Protein AF-A0AAF0DY91-F1 (afdb_monomer)

Sequence (233 aa):
MADALEAARTPLAPGAAEKIAQGIAHKKRGNDAFVARDYTAALGAYHHAVLYLAGLDRAPAAGLLAGGAAGGGGEGAGHAAHAEAADAAHSGASDGAAAAASDRPVAPASSAARGVREDRRELSQVRANVRLALTQMAACYLHLGRYDRALESCEQAMALDAHNVKAIFRKAQALARRGDTYAARDWLDSASARPYAAEPAFQAERRALAAAIEARERASAASLRGFLGRSRT

Mean predicted aligned error: 13.9 Å

Nearest PDB structures (foldseek):
  1ihg-assembly1_A  TM=8.502E-01  e=1.257E-04  Bos taurus
  6hpg-assembly1_A  TM=9.149E-01  e=4.656E-03  Arabidopsis thaliana
  6q3q-assembly1_B  TM=8.909E-01  e=4.656E-03  Arabidopsis
  6hft-assembly1_A  TM=8.208E-01  e=4.030E-03  Saccharomyces cerevisiae
  1a17-assembly1_A  TM=7.755E-01  e=4.886E-03  Homo sapiens

Solvent-accessible surface area (backbone atoms only — not comparable to full-atom values): 13848 Å² total; per-residue (Å²): 135,72,75,77,74,69,75,77,66,82,71,79,55,96,64,44,70,58,35,47,50,50,15,51,51,26,39,49,54,12,51,56,27,44,75,70,66,37,40,67,63,12,41,55,25,24,51,51,14,37,56,42,32,54,67,70,76,47,73,94,70,100,67,88,81,83,83,83,92,87,83,87,88,86,87,82,88,80,90,79,86,86,81,93,76,86,93,79,85,85,87,76,83,83,82,86,83,88,78,93,76,80,96,67,92,73,75,84,71,51,72,67,65,52,49,58,53,48,53,54,51,50,53,52,52,40,53,52,50,39,31,50,35,29,37,50,40,18,52,34,23,53,76,69,70,39,28,70,64,13,38,54,25,16,51,57,19,34,74,74,34,72,80,43,62,68,27,54,51,51,34,32,53,24,31,41,75,69,66,41,50,66,60,18,50,55,46,49,68,28,84,75,33,43,84,50,50,84,39,68,68,48,44,51,50,53,52,54,47,50,55,50,51,54,52,53,49,52,53,51,53,52,52,53,53,58,56,64,64,66,76,78,120

Secondary structure (DSSP, 8-state):
--TTSSTT-PPPPTTHHHHHHHHHHHHHHHHHHHHTT-HHHHHHHHHHHHHHHHTTS-SS-TTSS---------------------------------------------HHHHHHHHHHHHHHHHHHHHHHHHHHHHHHHHHTT-HHHHHHHHHHHHHH-TT-HHHHHHHHHHHHHHT-HHHHHHHHTSTTTGGGTTSHHHHHHHHHHHHHHHHHHHHHHHHHHHHHHHS--

Structure (mmCIF, N/CA/C/O backbone):
data_AF-A0AAF0DY91-F1
#
_entry.id   AF-A0AAF0DY91-F1
#
loop_
_atom_site.group_PDB
_atom_site.id
_atom_site.type_symbol
_atom_site.label_atom_id
_atom_site.label_alt_id
_atom_site.label_comp_id
_atom_site.label_asym_id
_atom_site.label_entity_id
_atom_site.label_seq_id
_atom_site.pdbx_PDB_ins_code
_atom_site.Cartn_x
_atom_site.Cartn_y
_atom_site.Cartn_z
_atom_site.occupancy
_atom_site.B_iso_or_equiv
_atom_site.auth_seq_id
_atom_site.auth_comp_id
_atom_site.auth_asym_id
_atom_site.auth_atom_id
_atom_site.pdbx_PDB_model_num
ATOM 1 N N . MET A 1 1 ? -39.526 20.222 9.144 1.00 37.09 1 MET A N 1
ATOM 2 C CA . MET A 1 1 ? -39.142 19.008 8.381 1.00 37.09 1 MET A CA 1
ATOM 3 C C . MET A 1 1 ? -37.639 18.686 8.452 1.00 37.09 1 MET A C 1
ATOM 5 O O . MET A 1 1 ? -37.200 17.819 7.712 1.00 37.09 1 MET A O 1
ATOM 9 N N . ALA A 1 2 ? -36.855 19.305 9.352 1.00 39.66 2 ALA A N 1
ATOM 10 C CA . ALA A 1 2 ? -35.443 18.950 9.570 1.00 39.66 2 ALA A CA 1
ATOM 11 C C . ALA A 1 2 ? -35.245 17.890 10.680 1.00 39.66 2 ALA A C 1
ATOM 13 O O . ALA A 1 2 ? -34.312 17.103 10.601 1.00 39.66 2 ALA A O 1
ATOM 14 N N . ASP A 1 3 ? -36.170 17.787 11.644 1.00 39.09 3 ASP A N 1
ATOM 15 C CA . ASP A 1 3 ? -36.038 16.894 12.814 1.00 39.09 3 ASP A CA 1
ATOM 16 C C . ASP A 1 3 ? -36.242 15.392 12.541 1.00 39.09 3 ASP A C 1
ATOM 18 O O . ASP A 1 3 ? -35.908 14.557 13.378 1.00 39.09 3 ASP A O 1
ATOM 22 N N . ALA A 1 4 ? -36.775 15.004 11.378 1.00 37.72 4 ALA A N 1
ATOM 23 C CA . ALA A 1 4 ? -37.117 13.601 11.100 1.00 37.72 4 ALA A CA 1
ATOM 24 C C . ALA A 1 4 ? -35.943 12.762 10.552 1.00 37.72 4 ALA A C 1
ATOM 26 O O . ALA A 1 4 ? -36.025 11.536 10.542 1.00 37.72 4 ALA A O 1
ATOM 27 N N . LEU A 1 5 ? -34.846 13.398 10.120 1.00 41.16 5 LEU A N 1
ATOM 28 C CA . LEU A 1 5 ? -33.633 12.708 9.647 1.00 41.16 5 LEU A CA 1
ATOM 29 C C . LEU A 1 5 ? -32.558 12.563 10.737 1.00 41.16 5 LEU A C 1
ATOM 31 O O . LEU A 1 5 ? -31.606 11.805 10.561 1.00 41.16 5 LEU A O 1
ATOM 35 N N . GLU A 1 6 ? -32.712 13.243 11.876 1.00 42.25 6 GLU A N 1
ATOM 36 C CA . GLU A 1 6 ? -31.740 13.214 12.977 1.00 42.25 6 GLU A CA 1
ATOM 37 C C . GLU A 1 6 ? -31.960 12.024 13.936 1.00 42.25 6 GLU A C 1
ATOM 39 O O . GLU A 1 6 ? -31.041 11.609 14.641 1.00 42.25 6 GLU A O 1
ATOM 44 N N . ALA A 1 7 ? -33.142 11.396 13.890 1.00 37.91 7 ALA A N 1
ATOM 45 C CA . ALA A 1 7 ? -33.558 10.308 14.782 1.00 37.91 7 ALA A CA 1
ATOM 46 C C . ALA A 1 7 ? -33.135 8.886 14.341 1.00 37.91 7 ALA A C 1
ATOM 48 O O . ALA A 1 7 ? -33.363 7.927 15.074 1.00 37.91 7 ALA A O 1
ATOM 49 N N . ALA A 1 8 ? -32.505 8.722 13.172 1.00 38.91 8 ALA A N 1
ATOM 50 C CA . ALA A 1 8 ? -32.115 7.412 12.630 1.00 38.91 8 ALA A CA 1
ATOM 51 C C . ALA A 1 8 ? -30.615 7.094 12.791 1.00 38.91 8 ALA A C 1
ATOM 53 O O . ALA A 1 8 ? -30.042 6.354 11.990 1.00 38.91 8 ALA A O 1
ATOM 54 N N . ARG A 1 9 ? -29.941 7.669 13.794 1.00 51.56 9 ARG A N 1
ATOM 55 C CA . ARG A 1 9 ? -28.538 7.343 14.087 1.00 51.56 9 ARG A CA 1
ATOM 56 C C . ARG A 1 9 ? -28.482 6.459 15.315 1.00 51.56 9 ARG A C 1
ATOM 58 O O . ARG A 1 9 ? -28.691 6.916 16.433 1.00 51.56 9 ARG A O 1
ATOM 65 N N . THR A 1 10 ? -28.232 5.180 15.066 1.00 51.53 10 THR A N 1
ATOM 66 C CA . THR A 1 10 ? -28.044 4.174 16.102 1.00 51.53 10 THR A CA 1
ATOM 67 C C . THR A 1 10 ? -26.901 4.630 17.015 1.00 51.53 10 THR A C 1
ATOM 69 O O . THR A 1 10 ? -25.789 4.811 16.509 1.00 51.53 10 THR A O 1
ATOM 72 N 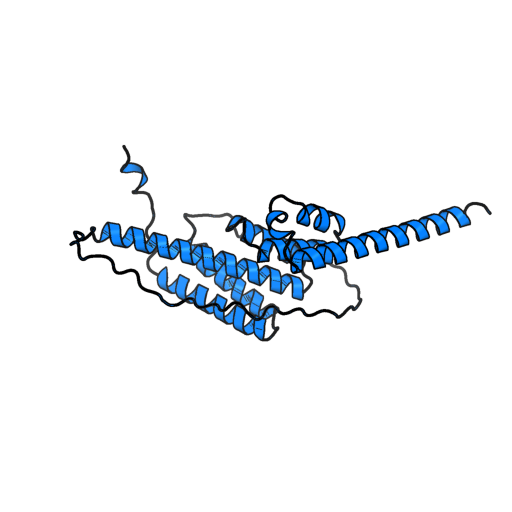N . PRO A 1 11 ? -27.143 4.848 18.318 1.00 55.19 11 PRO A N 1
ATOM 73 C CA . PRO A 1 11 ? -26.062 5.077 19.269 1.00 55.19 11 PRO A CA 1
ATOM 74 C C . PRO A 1 11 ? -25.098 3.889 19.220 1.00 55.19 11 PRO A C 1
ATOM 76 O O . PRO A 1 11 ? -25.513 2.763 18.907 1.00 55.19 11 PRO A O 1
ATOM 79 N N . LEU A 1 12 ? -23.811 4.124 19.492 1.00 59.44 12 LEU A N 1
ATOM 80 C CA . LEU A 1 12 ? -22.845 3.028 19.531 1.00 59.44 12 LEU A CA 1
ATOM 81 C C . LEU A 1 12 ? -23.349 1.950 20.502 1.00 59.44 12 LEU A C 1
ATOM 83 O O . LEU A 1 12 ? -23.744 2.241 21.631 1.00 59.44 12 LEU A O 1
ATOM 87 N N . ALA A 1 13 ? -23.379 0.699 20.036 1.00 59.81 13 ALA A N 1
ATOM 88 C CA . ALA A 1 13 ? -23.916 -0.408 20.816 1.00 59.81 13 ALA A CA 1
ATOM 89 C C . ALA A 1 13 ? -23.225 -0.497 22.194 1.00 59.81 13 ALA A C 1
ATOM 91 O O . ALA A 1 13 ? -22.014 -0.261 22.275 1.00 59.81 13 ALA A O 1
ATOM 92 N N . PRO A 1 14 ? -23.939 -0.881 23.270 1.00 60.25 14 PRO A N 1
ATOM 93 C CA . PRO A 1 14 ? -23.305 -1.135 24.561 1.00 60.25 14 PRO A CA 1
ATOM 94 C C . PRO A 1 14 ? -22.160 -2.149 24.376 1.00 60.25 14 PRO A C 1
ATOM 96 O O . PRO A 1 14 ? -22.347 -3.211 23.782 1.00 60.25 14 PRO A O 1
ATOM 99 N N . GLY A 1 15 ? -20.948 -1.771 24.798 1.00 71.38 15 GLY A N 1
ATOM 100 C CA . GLY A 1 15 ? -19.704 -2.514 24.528 1.00 71.38 15 GLY A CA 1
ATOM 101 C C . GLY A 1 15 ? -18.856 -1.979 23.362 1.00 71.38 15 GLY A C 1
ATOM 102 O O . GLY A 1 15 ? -17.801 -2.536 23.057 1.00 71.38 15 GLY A O 1
ATOM 103 N N . ALA A 1 16 ? -19.263 -0.888 22.710 1.00 74.31 16 ALA A N 1
ATOM 104 C CA . ALA A 1 16 ? -18.464 -0.247 21.670 1.00 74.31 16 ALA A CA 1
ATOM 105 C C . ALA A 1 16 ? -17.112 0.261 22.179 1.00 74.31 16 ALA A C 1
ATOM 107 O O . ALA A 1 16 ? -16.096 -0.037 21.562 1.00 74.31 16 ALA A O 1
ATOM 108 N N . ALA A 1 17 ? -17.076 0.944 23.326 1.00 78.75 17 ALA A N 1
ATOM 109 C CA . ALA A 1 17 ? -15.831 1.431 23.921 1.00 78.75 17 ALA A CA 1
ATOM 110 C C . ALA A 1 17 ? -14.816 0.296 24.166 1.00 78.75 17 ALA A C 1
ATOM 112 O O . ALA A 1 17 ? -13.626 0.452 23.893 1.00 78.75 17 ALA A O 1
ATOM 113 N N . GLU A 1 18 ? -15.288 -0.877 24.601 1.00 85.31 18 GLU A N 1
ATOM 114 C CA . GLU A 1 18 ? -14.444 -2.058 24.798 1.00 85.31 18 GLU A CA 1
ATOM 115 C C . GLU A 1 18 ? -13.899 -2.592 23.467 1.00 85.31 18 GLU A C 1
ATOM 117 O O . GLU A 1 18 ? -12.699 -2.831 23.339 1.00 85.31 18 GLU A O 1
ATOM 122 N N . LYS A 1 19 ? -14.746 -2.700 22.437 1.00 84.88 19 LYS A N 1
ATOM 123 C CA . LYS A 1 19 ? -14.324 -3.106 21.086 1.00 84.88 19 LYS A CA 1
ATOM 124 C C . LYS A 1 19 ? -13.336 -2.111 20.466 1.00 84.88 19 LYS A C 1
ATOM 126 O O . LYS A 1 19 ? -12.380 -2.526 19.813 1.00 84.88 19 LYS A O 1
ATOM 131 N N . ILE A 1 20 ? -13.518 -0.810 20.701 1.00 86.75 20 ILE A N 1
ATOM 132 C CA . ILE A 1 20 ? -12.571 0.235 20.286 1.00 86.75 20 ILE A CA 1
ATOM 133 C C . ILE A 1 20 ? -11.232 0.028 20.995 1.00 86.75 20 ILE A C 1
ATOM 135 O O . ILE A 1 20 ? -10.190 0.002 20.336 1.00 86.75 20 ILE A O 1
ATOM 139 N N . ALA A 1 21 ? -11.245 -0.174 22.314 1.00 88.69 21 ALA A N 1
ATOM 140 C CA . ALA A 1 21 ? -10.039 -0.424 23.096 1.00 88.69 21 ALA A CA 1
ATOM 141 C C . ALA A 1 21 ? -9.305 -1.692 22.625 1.00 88.69 21 ALA A C 1
ATOM 143 O O . ALA A 1 21 ? -8.092 -1.655 22.409 1.00 88.69 21 ALA A O 1
ATOM 144 N N . GLN A 1 22 ? -10.035 -2.784 22.374 1.00 90.00 22 GLN A N 1
ATOM 145 C CA . GLN A 1 22 ? -9.489 -4.021 21.811 1.00 90.00 22 GLN A CA 1
ATOM 146 C C . GLN A 1 22 ? -8.871 -3.777 20.430 1.00 90.00 22 GLN A C 1
ATOM 148 O O . GLN A 1 22 ? -7.721 -4.152 20.194 1.00 90.00 22 GLN A O 1
ATOM 153 N N . GLY A 1 23 ? -9.578 -3.086 19.533 1.00 90.94 23 GLY A N 1
ATOM 154 C CA . GLY A 1 23 ? -9.068 -2.731 18.209 1.00 90.94 23 GLY A CA 1
ATOM 155 C C . GLY A 1 23 ? -7.777 -1.908 18.268 1.00 90.94 23 GLY A C 1
ATOM 156 O O . GLY A 1 23 ? -6.815 -2.193 17.550 1.00 90.94 23 GLY A O 1
ATOM 157 N N . ILE A 1 24 ? -7.701 -0.934 19.178 1.00 91.12 24 ILE A N 1
ATOM 158 C CA . ILE A 1 24 ? -6.497 -0.120 19.401 1.00 91.12 24 ILE A CA 1
ATOM 159 C C . ILE A 1 24 ? -5.353 -0.967 19.975 1.00 91.12 24 ILE A C 1
ATOM 161 O O . ILE A 1 24 ? -4.214 -0.829 19.522 1.00 91.12 24 ILE A O 1
ATOM 165 N N . ALA A 1 25 ? -5.632 -1.868 20.918 1.00 94.00 25 ALA A N 1
ATOM 166 C CA . ALA A 1 25 ? -4.634 -2.772 21.485 1.00 94.00 25 ALA A CA 1
ATOM 167 C C . ALA A 1 25 ? -4.067 -3.735 20.428 1.00 94.00 25 ALA A C 1
ATOM 169 O O . ALA A 1 25 ? -2.857 -3.949 20.359 1.00 94.00 25 ALA A O 1
ATOM 170 N N . HIS A 1 26 ? -4.922 -4.274 19.556 1.00 94.19 26 HIS A N 1
ATOM 171 C CA . HIS A 1 26 ? -4.508 -5.079 18.408 1.00 94.19 26 HIS A CA 1
ATOM 172 C C . HIS A 1 26 ? -3.646 -4.278 17.424 1.00 94.19 26 HIS A C 1
ATOM 174 O O . HIS A 1 26 ? -2.591 -4.758 17.014 1.00 94.19 26 HIS A O 1
ATOM 180 N N . LYS A 1 27 ? -4.023 -3.030 17.111 1.00 94.25 27 LYS A N 1
ATOM 181 C CA . LYS A 1 27 ? -3.206 -2.135 16.275 1.00 94.25 27 LYS A CA 1
ATOM 182 C C . LYS A 1 27 ? -1.824 -1.896 16.889 1.00 94.25 27 LYS A C 1
ATOM 184 O O . LYS A 1 27 ? -0.829 -1.943 16.172 1.00 94.25 27 LYS A O 1
ATOM 189 N N . LYS A 1 28 ? -1.754 -1.651 18.203 1.00 95.06 28 LYS A N 1
ATOM 190 C CA . LYS A 1 28 ? -0.485 -1.449 18.918 1.00 95.06 28 LYS A CA 1
ATOM 191 C C . LYS A 1 28 ? 0.404 -2.689 18.819 1.00 95.06 28 LYS A C 1
ATOM 193 O O . LYS A 1 28 ? 1.534 -2.567 18.372 1.00 95.06 28 LYS A O 1
ATOM 198 N N . ARG A 1 29 ? -0.138 -3.878 19.107 1.00 94.38 29 ARG A N 1
ATOM 199 C CA . ARG A 1 29 ? 0.590 -5.147 18.932 1.00 94.38 29 ARG A CA 1
ATOM 200 C C . ARG A 1 29 ? 1.088 -5.348 17.502 1.00 94.38 29 ARG A C 1
ATOM 202 O O . ARG A 1 29 ? 2.200 -5.823 17.311 1.00 94.38 29 ARG A O 1
ATOM 209 N N . GLY A 1 30 ? 0.285 -4.964 16.510 1.00 95.12 30 GLY A N 1
ATOM 210 C CA . GLY A 1 30 ? 0.695 -4.988 15.107 1.00 95.12 30 GLY A CA 1
ATOM 211 C C . GLY A 1 30 ? 1.886 -4.073 14.829 1.00 95.12 30 GLY A C 1
ATOM 212 O O . GLY A 1 30 ? 2.820 -4.493 14.158 1.00 95.12 30 GLY A O 1
ATOM 213 N N . ASN A 1 31 ? 1.895 -2.862 15.395 1.00 94.38 31 ASN A N 1
ATOM 214 C CA . ASN A 1 31 ? 3.031 -1.944 15.283 1.00 94.38 31 ASN A CA 1
ATOM 215 C C . ASN A 1 31 ? 4.288 -2.501 15.962 1.00 94.38 31 ASN A C 1
ATOM 217 O O . ASN A 1 31 ? 5.364 -2.424 15.380 1.00 94.38 31 ASN A O 1
ATOM 221 N N . ASP A 1 32 ? 4.151 -3.084 17.153 1.00 95.69 32 ASP A N 1
ATOM 222 C CA . ASP A 1 32 ? 5.279 -3.667 17.887 1.00 95.69 32 ASP A CA 1
ATOM 223 C C . ASP A 1 32 ? 5.891 -4.844 17.099 1.00 95.69 32 ASP A C 1
ATOM 225 O O . ASP A 1 32 ? 7.106 -4.912 16.914 1.00 95.69 32 ASP A O 1
ATOM 229 N N . ALA A 1 33 ? 5.049 -5.718 16.533 1.00 95.25 33 ALA A N 1
ATOM 230 C CA . ALA A 1 33 ? 5.481 -6.806 15.652 1.00 95.25 33 ALA A CA 1
ATOM 231 C C . ALA A 1 33 ? 6.097 -6.297 14.335 1.00 95.25 33 ALA A C 1
ATOM 233 O O . ALA A 1 33 ? 7.076 -6.860 13.848 1.00 95.25 33 ALA A O 1
ATOM 234 N N . PHE A 1 34 ? 5.569 -5.201 13.778 1.00 94.25 34 PHE A N 1
ATOM 235 C CA . PHE A 1 34 ? 6.120 -4.567 12.580 1.00 94.25 34 PHE A CA 1
ATOM 236 C C . PHE A 1 34 ? 7.537 -4.037 12.822 1.00 94.25 34 PHE A C 1
ATOM 238 O O . PHE A 1 34 ? 8.422 -4.253 11.995 1.00 94.25 34 PHE A O 1
ATOM 245 N N . VAL A 1 35 ? 7.775 -3.397 13.973 1.00 95.38 35 VAL A N 1
ATOM 246 C CA . VAL A 1 35 ? 9.116 -2.951 14.388 1.00 95.38 35 VAL A CA 1
ATOM 247 C C . VAL A 1 35 ? 10.051 -4.147 14.589 1.00 95.38 35 VAL A C 1
ATOM 249 O O . VAL A 1 35 ? 11.209 -4.092 14.181 1.00 95.38 35 VAL A O 1
ATOM 252 N N . ALA A 1 36 ? 9.537 -5.255 15.127 1.00 94.88 36 ALA A N 1
ATOM 253 C CA . ALA A 1 36 ? 10.269 -6.516 15.251 1.00 94.88 36 ALA A CA 1
ATOM 254 C C . ALA A 1 36 ? 10.498 -7.252 13.911 1.00 94.88 36 ALA A C 1
ATOM 256 O O . ALA A 1 36 ? 11.117 -8.313 13.904 1.00 94.88 36 ALA A O 1
ATOM 257 N N . ARG A 1 37 ? 10.024 -6.703 12.779 1.00 93.81 37 ARG A N 1
ATOM 258 C CA . ARG A 1 37 ? 10.067 -7.302 11.429 1.00 93.81 37 ARG A CA 1
ATOM 259 C C . ARG A 1 37 ? 9.304 -8.620 11.285 1.00 93.81 37 ARG A C 1
ATOM 261 O O . ARG A 1 37 ? 9.434 -9.298 10.267 1.00 93.81 37 ARG A O 1
ATOM 268 N N . ASP A 1 38 ? 8.454 -8.959 12.249 1.00 95.88 38 ASP A N 1
ATOM 269 C CA . ASP A 1 38 ? 7.507 -10.058 12.101 1.00 95.88 38 ASP A CA 1
ATOM 270 C C . ASP A 1 38 ? 6.248 -9.554 11.392 1.00 95.88 38 ASP A C 1
ATOM 272 O O . ASP A 1 38 ? 5.221 -9.222 11.993 1.00 95.88 38 ASP A O 1
ATOM 276 N N . TYR A 1 39 ? 6.334 -9.492 10.065 1.00 94.75 39 TYR A N 1
ATOM 277 C CA . TYR A 1 39 ? 5.237 -9.022 9.223 1.00 94.75 39 TYR A CA 1
ATOM 278 C C . TYR A 1 39 ? 4.029 -9.965 9.240 1.00 94.75 39 TYR A C 1
ATOM 280 O O . TYR A 1 39 ? 2.911 -9.532 8.965 1.00 94.75 39 TYR A O 1
ATOM 288 N N . THR A 1 40 ? 4.223 -11.244 9.570 1.00 94.50 40 THR A N 1
ATOM 289 C CA . THR A 1 40 ? 3.132 -12.225 9.613 1.00 94.50 40 THR A CA 1
ATOM 290 C C . THR A 1 40 ? 2.276 -12.056 10.862 1.00 94.50 40 THR A C 1
ATOM 292 O O . THR A 1 40 ? 1.051 -11.946 10.751 1.00 94.50 40 THR A O 1
ATOM 295 N N . ALA A 1 41 ? 2.906 -11.925 12.032 1.00 94.56 41 ALA A N 1
ATOM 296 C CA . ALA A 1 41 ? 2.208 -11.605 13.269 1.00 94.56 41 ALA A CA 1
ATOM 297 C C . ALA A 1 41 ? 1.601 -10.197 13.213 1.00 94.56 41 ALA A C 1
ATOM 299 O O . ALA A 1 41 ? 0.454 -10.006 13.631 1.00 94.56 41 ALA A O 1
ATOM 300 N N . ALA A 1 42 ? 2.319 -9.228 12.630 1.00 96.12 42 ALA A N 1
ATOM 301 C CA . ALA A 1 42 ? 1.807 -7.876 12.430 1.00 96.12 42 ALA A CA 1
ATOM 302 C C . ALA A 1 42 ? 0.522 -7.873 11.591 1.00 96.12 42 ALA A C 1
ATOM 304 O O . ALA A 1 42 ? -0.472 -7.268 11.994 1.00 96.12 42 ALA A O 1
ATOM 305 N N . LEU A 1 43 ? 0.494 -8.604 10.468 1.00 94.75 43 LEU A N 1
ATOM 306 C CA . LEU A 1 43 ? -0.707 -8.751 9.640 1.00 94.75 43 LEU A CA 1
ATOM 307 C C . LEU A 1 43 ? -1.885 -9.335 10.415 1.00 94.75 43 LEU A C 1
ATOM 309 O O . LEU A 1 43 ? -2.987 -8.796 10.322 1.00 94.75 43 LEU A O 1
ATOM 313 N N . GLY A 1 44 ? -1.662 -10.404 11.184 1.00 94.19 44 GLY A N 1
ATOM 314 C CA . GLY A 1 44 ? -2.709 -10.996 12.016 1.00 94.19 44 GLY A CA 1
ATOM 315 C C . GLY A 1 44 ? -3.276 -9.983 13.011 1.00 94.19 44 GLY A C 1
ATOM 316 O O . GLY A 1 44 ? -4.491 -9.802 13.110 1.00 94.19 44 GLY A O 1
ATOM 317 N N . ALA A 1 45 ? -2.399 -9.245 13.694 1.00 95.44 45 ALA A N 1
ATOM 318 C CA . ALA A 1 45 ? -2.795 -8.224 14.654 1.00 95.44 45 ALA A CA 1
ATOM 319 C C . ALA A 1 45 ? -3.559 -7.057 14.001 1.00 95.44 45 ALA A C 1
ATOM 321 O O . ALA A 1 45 ? -4.596 -6.645 14.525 1.00 95.44 45 ALA A O 1
ATOM 322 N N . TYR A 1 46 ? -3.117 -6.560 12.842 1.00 94.88 46 TYR A N 1
ATOM 323 C CA . TYR A 1 46 ? -3.838 -5.517 12.108 1.00 94.88 46 TYR A CA 1
ATOM 324 C C . TYR A 1 46 ? -5.182 -6.000 11.565 1.00 94.88 46 TYR A C 1
ATOM 326 O O . TYR A 1 46 ? -6.154 -5.250 11.613 1.00 94.88 46 TYR A O 1
ATOM 334 N N . HIS A 1 47 ? -5.276 -7.249 11.107 1.00 94.00 47 HIS A N 1
ATOM 335 C CA . HIS A 1 47 ? -6.541 -7.815 10.651 1.00 94.00 47 HIS A CA 1
ATOM 336 C C . HIS A 1 47 ? -7.562 -7.874 11.792 1.00 94.00 47 HIS A C 1
ATOM 338 O O . HIS A 1 47 ? -8.689 -7.410 11.634 1.00 94.00 47 HIS A O 1
ATOM 344 N N . HIS A 1 48 ? -7.147 -8.333 12.977 1.00 92.69 48 HIS A N 1
ATOM 345 C CA . HIS A 1 48 ? -7.988 -8.260 14.170 1.00 92.69 48 HIS A CA 1
ATOM 346 C C . HIS A 1 48 ? -8.387 -6.820 14.509 1.00 92.69 48 HIS A C 1
ATOM 348 O O . HIS A 1 48 ? -9.555 -6.572 14.797 1.00 92.69 48 HIS A O 1
ATOM 354 N N . ALA A 1 49 ? -7.461 -5.859 14.424 1.00 92.75 49 ALA A N 1
ATOM 355 C CA . ALA A 1 49 ? -7.781 -4.452 14.655 1.00 92.75 49 ALA A CA 1
ATOM 356 C C . ALA A 1 49 ? -8.883 -3.956 13.705 1.00 92.75 49 ALA A C 1
ATOM 358 O O . ALA A 1 49 ? -9.847 -3.341 14.156 1.00 92.75 49 ALA A O 1
ATOM 359 N N . VAL A 1 50 ? -8.780 -4.267 12.409 1.00 91.31 50 VAL A N 1
ATOM 360 C CA . VAL A 1 50 ? -9.803 -3.912 11.417 1.00 91.31 50 VAL A CA 1
ATOM 361 C C . VAL A 1 50 ? -11.128 -4.608 11.723 1.00 91.31 50 VAL A C 1
ATOM 363 O O . VAL A 1 50 ? -12.156 -3.948 11.668 1.00 91.31 50 VAL A O 1
ATOM 366 N N . LEU A 1 51 ? -11.137 -5.888 12.103 1.00 89.25 51 LEU A N 1
ATOM 367 C CA . LEU A 1 51 ? -12.371 -6.616 12.428 1.00 89.25 51 LEU A CA 1
ATOM 368 C C . LEU A 1 51 ? -13.128 -5.997 13.614 1.00 89.25 51 LEU A C 1
ATOM 370 O O . LEU A 1 51 ? -14.335 -5.767 13.514 1.00 89.25 51 LEU A O 1
ATOM 374 N N . TYR A 1 52 ? -12.430 -5.676 14.708 1.00 87.88 52 TYR A N 1
ATOM 375 C CA . TYR A 1 52 ? -13.049 -5.055 15.886 1.00 87.88 52 TYR A CA 1
ATOM 376 C C . TYR A 1 52 ? -13.581 -3.647 15.600 1.00 87.88 52 TYR A C 1
ATOM 378 O O . TYR A 1 52 ? -14.622 -3.263 16.129 1.00 87.88 52 TYR A O 1
ATOM 386 N N . LEU A 1 53 ? -12.888 -2.887 14.749 1.00 84.75 53 LEU A N 1
ATOM 387 C CA . LEU A 1 53 ? -13.217 -1.493 14.455 1.00 84.75 53 LEU A CA 1
ATOM 388 C C . LEU A 1 53 ? -14.243 -1.342 13.316 1.00 84.75 53 LEU A C 1
ATOM 390 O O . LEU A 1 53 ? -15.153 -0.525 13.415 1.00 84.75 53 LEU A O 1
ATOM 394 N N . ALA A 1 54 ? -14.164 -2.153 12.260 1.00 77.06 54 ALA A N 1
ATOM 395 C CA . ALA A 1 54 ? -15.101 -2.118 11.132 1.00 77.06 54 ALA A CA 1
ATOM 396 C C . ALA A 1 54 ? -16.497 -2.638 11.510 1.00 77.06 54 ALA A C 1
ATOM 398 O O . ALA A 1 54 ? -17.493 -2.226 10.917 1.00 77.06 54 ALA A O 1
ATOM 399 N N . GLY A 1 55 ? -16.587 -3.509 12.522 1.00 72.50 55 GLY A N 1
ATOM 400 C CA . GLY A 1 55 ? -17.863 -3.933 13.101 1.00 72.50 55 GLY A CA 1
ATOM 401 C C . GLY A 1 55 ? -18.626 -2.811 13.818 1.00 72.50 55 GLY A C 1
ATOM 402 O O . GLY A 1 55 ? -19.821 -2.956 14.046 1.00 72.50 55 GLY A O 1
ATOM 403 N N . LEU A 1 56 ? -17.958 -1.700 14.151 1.00 70.69 56 LEU A N 1
ATOM 404 C CA . LEU A 1 56 ? -18.547 -0.531 14.816 1.00 70.69 56 LEU A CA 1
ATOM 405 C C . LEU A 1 56 ? -18.934 0.587 13.840 1.00 70.69 56 LEU A C 1
ATOM 407 O O . LEU A 1 56 ? -19.793 1.401 14.153 1.00 70.69 56 LEU A O 1
ATOM 411 N N . ASP A 1 57 ? -18.321 0.614 12.654 1.00 61.09 57 ASP A N 1
ATOM 412 C CA . ASP A 1 57 ? -18.609 1.591 11.591 1.00 61.09 57 ASP A CA 1
ATOM 413 C C . ASP A 1 57 ? -19.842 1.198 10.744 1.00 61.09 57 ASP A C 1
ATOM 415 O O . ASP A 1 57 ? -20.259 1.915 9.834 1.00 61.09 57 ASP A O 1
ATOM 419 N N . ARG A 1 58 ? -20.446 0.037 11.032 1.00 52.34 58 ARG A N 1
ATOM 420 C CA . ARG A 1 58 ? -21.556 -0.537 10.268 1.00 52.34 58 ARG A CA 1
ATOM 421 C C . ARG A 1 58 ? -22.909 -0.346 10.955 1.00 52.34 58 ARG A C 1
ATOM 423 O O . ARG A 1 58 ? -23.250 -1.066 11.887 1.00 52.34 58 ARG A O 1
ATOM 430 N N . ALA A 1 59 ? -23.748 0.500 10.353 1.00 39.81 59 ALA A N 1
ATOM 431 C CA . ALA A 1 59 ? -25.135 0.097 10.086 1.00 39.81 59 ALA A CA 1
ATOM 432 C C . ALA A 1 59 ? -25.110 -1.234 9.284 1.00 39.81 59 ALA A C 1
ATOM 434 O O . ALA A 1 59 ? -24.131 -1.477 8.572 1.00 39.81 59 ALA A O 1
ATOM 435 N N . PRO A 1 60 ? -26.096 -2.140 9.426 1.00 37.41 60 PRO A N 1
ATOM 436 C CA . PRO A 1 60 ? -25.910 -3.569 9.169 1.00 37.41 60 PRO A CA 1
ATOM 437 C C . PRO A 1 60 ? -25.454 -3.818 7.727 1.00 37.41 60 PRO A C 1
ATOM 439 O O . PRO A 1 60 ? -26.156 -3.488 6.778 1.00 37.41 60 PRO A O 1
ATOM 442 N N . ALA A 1 61 ? -24.265 -4.400 7.556 1.00 34.41 61 ALA A N 1
ATOM 443 C CA . ALA A 1 61 ? -23.684 -4.654 6.242 1.00 34.41 61 ALA A CA 1
ATOM 444 C C . ALA A 1 61 ? -23.236 -6.115 6.113 1.00 34.41 61 ALA A C 1
ATOM 446 O O . ALA A 1 61 ? -22.189 -6.529 6.614 1.00 34.41 61 ALA A O 1
ATOM 447 N N . ALA A 1 62 ? -24.025 -6.883 5.368 1.00 32.97 62 ALA A N 1
ATOM 448 C CA . ALA A 1 62 ? -23.833 -8.298 5.065 1.00 32.97 62 ALA A CA 1
ATOM 449 C C . ALA A 1 62 ? -22.839 -8.575 3.908 1.00 32.97 62 ALA A C 1
ATOM 451 O O . ALA A 1 62 ? -22.964 -9.585 3.231 1.00 32.97 62 ALA A O 1
ATOM 452 N N . GLY A 1 63 ? -21.857 -7.699 3.646 1.00 38.59 63 GLY A N 1
ATOM 453 C CA . GLY A 1 63 ? -21.081 -7.765 2.390 1.00 38.59 63 GLY A CA 1
ATOM 454 C C . GLY A 1 63 ? -19.552 -7.862 2.460 1.00 38.59 63 GLY A C 1
ATOM 455 O O . GLY A 1 63 ? -18.944 -7.971 1.406 1.00 38.59 63 GLY A O 1
ATOM 456 N N . LEU A 1 64 ? -18.885 -7.799 3.627 1.00 46.75 64 LEU A N 1
ATOM 457 C CA . LEU A 1 64 ? -17.397 -7.722 3.645 1.00 46.75 64 LEU A CA 1
ATOM 458 C C . LEU A 1 64 ? -16.661 -9.062 3.669 1.00 46.75 64 LEU A C 1
ATOM 460 O O . LEU A 1 64 ? -15.441 -9.063 3.571 1.00 46.75 64 LEU A O 1
ATOM 464 N N . LEU A 1 65 ? -17.360 -10.176 3.880 1.00 44.41 65 LEU A N 1
ATOM 465 C CA . LEU A 1 65 ? -16.718 -11.467 4.162 1.00 44.41 65 LEU A CA 1
ATOM 466 C C . LEU A 1 65 ? -16.995 -12.544 3.104 1.00 44.41 65 LEU A C 1
ATOM 468 O O . LEU A 1 65 ? -16.576 -13.683 3.278 1.00 44.41 65 LEU A O 1
ATOM 472 N N . ALA A 1 66 ? -17.649 -12.204 1.993 1.00 35.69 66 ALA A N 1
ATOM 473 C CA . ALA A 1 66 ? -17.880 -13.142 0.897 1.00 35.69 66 ALA A CA 1
ATOM 474 C C . ALA A 1 66 ? -16.834 -12.930 -0.207 1.00 35.69 66 ALA A C 1
ATOM 476 O O . ALA A 1 66 ? -17.035 -12.153 -1.133 1.00 35.69 66 ALA A O 1
ATOM 477 N N . GLY A 1 67 ? -15.694 -13.604 -0.076 1.00 32.78 67 GLY A N 1
ATOM 478 C CA . GLY A 1 67 ? -14.620 -13.567 -1.068 1.00 32.78 67 GLY A CA 1
ATOM 479 C C . GLY A 1 67 ? -13.517 -14.565 -0.743 1.00 32.78 67 GLY A C 1
ATOM 480 O O . GLY A 1 67 ? -12.371 -14.177 -0.541 1.00 32.78 67 GLY A O 1
ATOM 481 N N . GLY A 1 68 ? -13.883 -15.840 -0.608 1.00 29.78 68 GLY A N 1
ATOM 482 C CA . GLY A 1 68 ? -12.951 -16.941 -0.390 1.00 29.78 68 GLY A CA 1
ATOM 483 C C . GLY A 1 68 ? -13.085 -18.021 -1.463 1.00 29.78 68 GLY A C 1
ATOM 484 O O . GLY A 1 68 ? -14.199 -18.420 -1.786 1.00 29.78 68 GLY A O 1
ATOM 485 N N . ALA A 1 69 ? -11.916 -18.516 -1.888 1.00 28.67 69 ALA A N 1
ATOM 486 C CA . ALA A 1 69 ? -11.613 -19.808 -2.524 1.00 28.67 69 ALA A CA 1
ATOM 487 C C . ALA A 1 69 ? -11.526 -19.896 -4.065 1.00 28.67 69 ALA A C 1
ATOM 489 O O . ALA A 1 69 ? -12.517 -20.126 -4.747 1.00 28.67 69 ALA A O 1
ATOM 490 N N . ALA A 1 70 ? -10.284 -19.832 -4.569 1.00 27.67 70 ALA A N 1
ATOM 491 C CA . ALA A 1 70 ? -9.621 -20.750 -5.525 1.00 27.67 70 ALA A CA 1
ATOM 492 C C . ALA A 1 70 ? -8.233 -20.137 -5.846 1.00 27.67 70 ALA A C 1
ATOM 494 O O . ALA A 1 70 ? -8.165 -18.939 -6.077 1.00 27.67 70 ALA A O 1
ATOM 495 N N . GLY A 1 71 ? -7.061 -20.779 -5.846 1.00 26.80 71 GLY A N 1
ATOM 496 C CA . GLY A 1 71 ? -6.657 -22.184 -5.829 1.00 26.80 71 GLY A CA 1
ATOM 497 C C . GLY A 1 71 ? -5.538 -22.387 -6.875 1.00 26.80 71 GLY A C 1
ATOM 498 O O . GLY A 1 71 ? -5.823 -22.269 -8.059 1.00 26.80 71 GLY A O 1
ATOM 499 N N . GLY A 1 72 ? -4.307 -22.709 -6.437 1.00 25.11 72 GLY A N 1
ATOM 500 C CA . GLY A 1 72 ? -3.134 -23.109 -7.258 1.00 25.11 72 GLY A CA 1
ATOM 501 C C . GLY A 1 72 ? -2.175 -21.952 -7.594 1.00 25.11 72 GLY A C 1
ATOM 502 O O . GLY A 1 72 ? -2.626 -20.897 -8.005 1.00 25.11 72 GLY A O 1
ATOM 503 N N . GLY A 1 73 ? -0.850 -22.000 -7.425 1.00 25.05 73 GLY A N 1
ATOM 504 C CA . GLY A 1 73 ? 0.113 -23.096 -7.281 1.00 25.05 73 GLY A CA 1
ATOM 505 C C . GLY A 1 73 ? 1.248 -22.848 -8.292 1.00 25.05 73 GLY A C 1
ATOM 506 O O . GLY A 1 73 ? 0.983 -22.871 -9.488 1.00 25.05 73 GLY A O 1
ATOM 507 N N . GLY A 1 74 ? 2.480 -22.574 -7.840 1.00 25.09 74 GLY A N 1
ATOM 508 C CA . GLY A 1 74 ? 3.637 -22.383 -8.729 1.00 25.09 74 GLY A CA 1
ATOM 509 C C . GLY A 1 74 ? 4.856 -21.754 -8.047 1.00 25.09 74 GLY A C 1
ATOM 510 O O . GLY A 1 74 ? 4.874 -20.559 -7.770 1.00 25.09 74 GLY A O 1
ATOM 511 N N . GLU A 1 75 ? 5.854 -22.587 -7.765 1.00 24.59 75 GLU A N 1
ATOM 512 C CA . GLU A 1 75 ? 7.161 -22.278 -7.173 1.00 24.59 75 GLU A CA 1
ATOM 513 C C . GLU A 1 75 ? 8.112 -21.586 -8.172 1.00 24.59 75 GLU A C 1
ATOM 515 O O . GLU A 1 75 ? 7.995 -21.792 -9.378 1.00 24.59 75 GLU A O 1
ATOM 520 N N . GLY A 1 76 ? 9.119 -20.846 -7.679 1.00 25.11 76 GLY A N 1
ATOM 521 C CA . GLY A 1 76 ? 10.301 -20.517 -8.493 1.00 25.11 76 GLY A CA 1
ATOM 522 C C . GLY A 1 76 ? 11.083 -19.250 -8.133 1.00 25.11 76 GLY A C 1
ATOM 523 O O . GLY A 1 76 ? 10.876 -18.215 -8.746 1.00 25.11 76 GLY A O 1
ATOM 524 N N . ALA A 1 77 ? 12.009 -19.390 -7.177 1.00 25.11 77 ALA A N 1
ATOM 525 C CA . ALA A 1 77 ? 13.361 -18.811 -7.083 1.00 25.11 77 ALA A CA 1
ATOM 526 C C . ALA A 1 77 ? 13.683 -17.365 -7.545 1.00 25.11 77 ALA A C 1
ATOM 528 O O . ALA A 1 77 ? 13.500 -16.994 -8.698 1.00 25.11 77 ALA A O 1
ATOM 529 N N . GLY A 1 78 ? 14.444 -16.654 -6.696 1.00 23.38 78 GLY A N 1
ATOM 530 C CA . GLY A 1 78 ? 15.503 -15.753 -7.180 1.00 23.38 78 GLY A CA 1
ATOM 531 C C . GLY A 1 78 ? 15.632 -14.410 -6.466 1.00 23.38 78 GLY A C 1
ATOM 532 O O . GLY A 1 78 ? 15.036 -13.425 -6.873 1.00 23.38 78 GLY A O 1
ATOM 533 N N . HIS A 1 79 ? 16.464 -14.396 -5.425 1.00 26.56 79 HIS A N 1
ATOM 534 C CA . HIS A 1 79 ? 17.134 -13.262 -4.781 1.00 26.56 79 HIS A CA 1
ATOM 535 C C . HIS A 1 79 ? 17.166 -11.909 -5.524 1.00 26.56 79 HIS A C 1
ATOM 537 O O . HIS A 1 79 ? 17.713 -11.811 -6.617 1.00 26.56 79 HIS A O 1
ATOM 543 N N . ALA A 1 80 ? 16.806 -10.844 -4.802 1.00 26.20 80 ALA A N 1
ATOM 544 C CA . ALA A 1 80 ? 17.608 -9.620 -4.736 1.00 26.20 80 ALA A CA 1
ATOM 545 C C . ALA A 1 80 ? 17.263 -8.846 -3.453 1.00 26.20 80 ALA A C 1
ATOM 547 O O . ALA A 1 80 ? 16.160 -8.330 -3.284 1.00 26.20 80 ALA A O 1
ATOM 548 N N . ALA A 1 81 ? 18.227 -8.812 -2.535 1.00 28.14 81 ALA A N 1
ATOM 549 C CA . ALA A 1 81 ? 18.269 -7.871 -1.427 1.00 28.14 81 ALA A CA 1
ATOM 550 C C . ALA A 1 81 ? 18.628 -6.462 -1.942 1.00 28.14 81 ALA A C 1
ATOM 552 O O . ALA A 1 81 ? 19.185 -6.330 -3.030 1.00 28.14 81 ALA A O 1
ATOM 553 N N . HIS A 1 82 ? 18.378 -5.460 -1.091 1.00 23.81 82 HIS A N 1
ATOM 554 C CA . HIS A 1 82 ? 18.561 -4.004 -1.249 1.00 23.81 82 HIS A CA 1
ATOM 555 C C . HIS A 1 82 ? 17.317 -3.263 -1.782 1.00 23.81 82 HIS A C 1
ATOM 557 O O . HIS A 1 82 ? 16.718 -3.662 -2.768 1.00 23.81 82 HIS A O 1
ATOM 563 N N . ALA A 1 83 ? 16.831 -2.175 -1.180 1.00 28.59 83 ALA A N 1
ATOM 564 C CA . ALA A 1 83 ? 17.410 -1.274 -0.190 1.00 28.59 83 ALA A CA 1
ATOM 565 C C . ALA A 1 83 ? 16.363 -0.885 0.872 1.00 28.59 83 ALA A C 1
ATOM 567 O O . ALA A 1 83 ? 15.206 -0.598 0.558 1.00 28.59 83 ALA A O 1
ATOM 568 N N . GLU A 1 84 ? 16.790 -0.879 2.132 1.00 30.22 84 GLU A N 1
ATOM 569 C CA . GLU A 1 84 ? 16.071 -0.269 3.246 1.00 30.22 84 GLU A CA 1
ATOM 570 C C . GLU A 1 84 ? 16.181 1.252 3.161 1.00 30.22 84 GLU A C 1
ATOM 572 O O . GLU A 1 84 ? 17.280 1.804 3.149 1.00 30.22 84 GLU A O 1
ATOM 577 N N . ALA A 1 85 ? 15.037 1.928 3.162 1.00 30.70 85 ALA A N 1
ATOM 578 C CA . ALA A 1 85 ? 14.943 3.338 3.499 1.00 30.70 85 ALA A CA 1
ATOM 579 C C . ALA A 1 85 ? 13.817 3.508 4.529 1.00 30.70 85 ALA A C 1
ATOM 581 O O . ALA A 1 85 ? 12.639 3.351 4.219 1.00 30.70 85 ALA A O 1
ATOM 582 N N . ALA A 1 86 ? 14.252 3.731 5.770 1.00 33.56 86 ALA A N 1
ATOM 583 C CA . ALA A 1 86 ? 13.578 4.337 6.917 1.00 33.56 86 ALA A CA 1
ATOM 584 C C . ALA A 1 86 ? 12.043 4.546 6.847 1.00 33.56 86 ALA A C 1
ATOM 586 O O . ALA A 1 86 ? 11.571 5.553 6.329 1.00 33.56 86 ALA A O 1
ATOM 587 N N . ASP A 1 87 ? 11.273 3.685 7.525 1.00 32.09 87 ASP A N 1
ATOM 588 C CA . ASP A 1 87 ? 9.928 4.019 8.045 1.00 32.09 87 ASP A CA 1
ATOM 589 C C . ASP A 1 87 ? 9.990 3.991 9.583 1.00 32.09 87 ASP A C 1
ATOM 591 O O . ASP A 1 87 ? 9.374 3.174 10.264 1.00 32.09 87 ASP A O 1
ATOM 595 N N . ALA A 1 88 ? 10.841 4.863 10.126 1.00 31.69 88 ALA A N 1
ATOM 596 C CA . ALA A 1 88 ? 10.943 5.159 11.548 1.00 31.69 88 ALA A CA 1
ATOM 597 C C . ALA A 1 88 ? 11.144 6.669 11.714 1.00 31.69 88 ALA A C 1
ATOM 599 O O . ALA A 1 88 ? 12.275 7.126 11.791 1.00 31.69 88 ALA A O 1
ATOM 600 N N . ALA A 1 89 ? 10.046 7.434 11.681 1.00 31.56 89 ALA A N 1
ATOM 601 C CA . ALA A 1 89 ? 9.857 8.704 12.402 1.00 31.56 89 ALA A CA 1
ATOM 602 C C . ALA A 1 89 ? 8.672 9.495 11.821 1.00 31.56 89 ALA A C 1
ATOM 604 O O . ALA A 1 89 ? 8.815 10.248 10.860 1.00 31.56 89 ALA A O 1
ATOM 605 N N . HIS A 1 90 ? 7.505 9.390 12.458 1.00 29.83 90 HIS A N 1
ATOM 606 C CA . HIS A 1 90 ? 6.622 10.552 12.617 1.00 29.83 90 HIS A CA 1
ATOM 607 C C . HIS A 1 90 ? 5.708 10.362 13.833 1.00 29.83 90 HIS A C 1
ATOM 609 O O . HIS A 1 90 ? 4.489 10.255 13.734 1.00 29.83 90 HIS A O 1
ATOM 615 N N . SER A 1 91 ? 6.328 10.287 15.011 1.00 34.84 91 SER A N 1
ATOM 616 C CA . SER A 1 91 ? 5.696 10.694 16.264 1.00 34.84 91 SER A CA 1
ATOM 617 C C . SER A 1 91 ? 6.019 12.173 16.480 1.00 34.84 91 SER A C 1
ATOM 619 O O . SER A 1 91 ? 6.956 12.519 17.194 1.00 34.84 91 SER A O 1
ATOM 621 N N . GLY A 1 92 ? 5.287 13.041 15.787 1.00 25.61 92 GLY A N 1
ATOM 622 C CA . GLY A 1 92 ? 5.282 14.477 16.043 1.00 25.61 92 GLY A CA 1
ATOM 623 C C . GLY A 1 92 ? 4.089 14.807 16.923 1.00 25.61 92 GLY A C 1
ATOM 624 O O . GLY A 1 92 ? 3.001 15.062 16.417 1.00 25.61 92 GLY A O 1
ATOM 625 N N . ALA A 1 93 ? 4.292 14.730 18.236 1.00 30.52 93 ALA A N 1
ATOM 626 C CA . ALA A 1 93 ? 3.434 15.398 19.196 1.00 30.52 93 ALA A CA 1
ATOM 627 C C . ALA A 1 93 ? 3.558 16.910 18.962 1.00 30.52 93 ALA A C 1
ATOM 629 O O . ALA A 1 93 ? 4.668 17.440 18.937 1.00 30.52 93 ALA A O 1
ATOM 630 N N . SER A 1 94 ? 2.435 17.594 18.779 1.00 25.89 94 SER A N 1
ATOM 631 C CA . SER A 1 94 ? 2.367 19.050 18.865 1.00 25.89 94 SER A CA 1
ATOM 632 C C . SER A 1 94 ? 1.454 19.400 20.033 1.00 25.89 94 SER A C 1
ATOM 634 O O . SER A 1 94 ? 0.243 19.553 19.863 1.00 25.89 94 SER A O 1
ATOM 636 N N . ASP A 1 95 ? 2.050 19.480 21.218 1.00 25.44 95 ASP A N 1
ATOM 637 C CA . ASP A 1 95 ? 1.450 20.138 22.369 1.00 25.44 95 ASP A CA 1
ATOM 638 C C . ASP A 1 95 ? 1.786 21.635 22.334 1.00 25.44 95 ASP A C 1
ATOM 640 O O . ASP A 1 95 ? 2.950 22.024 22.309 1.00 25.44 95 ASP A O 1
ATOM 644 N N . GLY A 1 96 ? 0.730 22.451 22.381 1.00 25.47 96 GLY A N 1
ATOM 645 C CA . GLY A 1 96 ? 0.673 23.652 23.216 1.00 25.47 96 GLY A CA 1
ATOM 646 C C . GLY A 1 96 ? 1.168 24.984 22.647 1.00 25.47 96 GLY A C 1
ATOM 647 O O . GLY A 1 96 ? 2.344 25.305 22.749 1.00 25.47 96 GLY A O 1
ATOM 648 N N . ALA A 1 97 ? 0.220 25.850 22.263 1.00 24.59 97 ALA A N 1
ATOM 649 C CA . ALA A 1 97 ? 0.226 27.259 22.680 1.00 24.59 97 ALA A CA 1
ATOM 650 C C . ALA A 1 97 ? -1.179 27.892 22.576 1.00 24.59 97 ALA A C 1
ATOM 652 O O . ALA A 1 97 ? -1.686 28.178 21.496 1.00 24.59 97 ALA A O 1
ATOM 653 N N . ALA A 1 98 ? -1.783 28.048 23.756 1.00 27.69 98 ALA A N 1
ATOM 654 C CA . ALA A 1 98 ? -2.747 29.047 24.216 1.00 27.69 98 ALA A CA 1
ATOM 655 C C . ALA A 1 98 ? -3.449 29.964 23.189 1.00 27.69 98 ALA A C 1
ATOM 657 O O . ALA A 1 98 ? -2.848 30.871 22.619 1.00 27.69 98 ALA A O 1
ATOM 658 N N . ALA A 1 99 ? -4.780 29.857 23.145 1.00 25.70 99 ALA A N 1
ATOM 659 C CA . ALA A 1 99 ? -5.657 30.982 22.840 1.00 25.70 99 ALA A CA 1
ATOM 660 C C . ALA A 1 99 ? -6.637 31.157 24.009 1.00 25.70 99 ALA A C 1
ATOM 662 O O . ALA A 1 99 ? -7.479 30.298 24.269 1.00 25.70 99 ALA A O 1
ATOM 663 N N . ALA A 1 100 ? -6.473 32.259 24.740 1.00 30.17 100 ALA A N 1
ATOM 664 C CA . ALA A 1 100 ? -7.390 32.711 25.772 1.00 30.17 100 ALA A CA 1
ATOM 665 C C . ALA A 1 100 ? -8.760 33.009 25.141 1.00 30.17 100 ALA A C 1
ATOM 667 O O . ALA A 1 100 ? -8.880 33.913 24.315 1.00 30.17 100 ALA A O 1
ATOM 668 N N . ALA A 1 101 ? -9.781 32.240 25.519 1.00 33.47 101 ALA A N 1
ATOM 669 C CA . ALA A 1 101 ? -11.167 32.504 25.161 1.00 33.47 101 ALA A CA 1
ATOM 670 C C . ALA A 1 101 ? -11.903 33.003 26.405 1.00 33.47 101 ALA A C 1
ATOM 672 O O . ALA A 1 101 ? -11.894 32.367 27.457 1.00 33.47 101 ALA A O 1
ATOM 673 N N . SER A 1 102 ? -12.478 34.188 26.255 1.00 32.16 102 SER A N 1
ATOM 674 C CA . SER A 1 102 ? -13.236 34.932 27.243 1.00 32.16 102 SER A CA 1
ATOM 675 C C . SER A 1 102 ? -14.435 34.151 27.777 1.00 32.16 102 SER A C 1
ATOM 677 O O . SER A 1 102 ? -15.156 33.468 27.050 1.00 32.16 102 SER A O 1
ATOM 679 N N . ASP A 1 103 ? -14.630 34.311 29.079 1.00 35.81 103 ASP A N 1
ATOM 680 C CA . ASP A 1 103 ? -15.681 33.718 29.887 1.00 35.81 103 ASP A CA 1
ATOM 681 C C . ASP A 1 103 ? -17.057 34.237 29.430 1.00 35.81 103 ASP A C 1
ATOM 683 O O . ASP A 1 103 ? -17.456 35.373 29.701 1.00 35.81 103 ASP A O 1
ATOM 687 N N . ARG A 1 104 ? -17.773 33.419 28.654 1.00 35.44 104 ARG A N 1
ATOM 688 C CA . ARG A 1 104 ? -19.194 33.603 28.348 1.00 35.44 104 ARG A CA 1
ATOM 689 C C . ARG A 1 104 ? -19.924 32.335 28.788 1.00 35.44 104 ARG A C 1
ATOM 691 O O . ARG A 1 104 ? -19.549 31.254 28.331 1.00 35.44 104 ARG A O 1
ATOM 698 N N . PRO A 1 105 ? -20.970 32.431 29.627 1.00 37.53 105 PRO A N 1
ATOM 699 C CA . PRO A 1 105 ? -21.664 31.256 30.131 1.00 37.53 105 PRO A CA 1
ATOM 700 C C . PRO A 1 105 ? -22.431 30.585 28.985 1.00 37.53 105 PRO A C 1
ATOM 702 O O . PRO A 1 105 ? -23.493 31.043 28.562 1.00 37.53 105 PRO A O 1
ATOM 705 N N . VAL A 1 106 ? -21.870 29.500 28.450 1.00 44.78 106 VAL A N 1
ATOM 706 C CA . VAL A 1 106 ? -22.554 28.614 27.504 1.00 44.78 106 VAL A CA 1
ATOM 707 C C . VAL A 1 106 ? -23.550 27.778 28.304 1.00 44.78 106 VAL A C 1
ATOM 709 O O . VAL A 1 106 ? -23.160 26.954 29.130 1.00 44.78 106 VAL A O 1
ATOM 712 N N . ALA A 1 107 ? -24.843 28.007 28.068 1.00 44.44 107 ALA A N 1
ATOM 713 C CA . ALA A 1 107 ? -25.926 27.198 28.622 1.00 44.44 107 ALA A CA 1
ATOM 714 C C . ALA A 1 107 ? -25.656 25.691 28.404 1.00 44.44 107 ALA A C 1
ATOM 716 O O . ALA A 1 107 ? -25.126 25.311 27.353 1.00 44.44 107 ALA A O 1
ATOM 717 N N . PRO A 1 108 ? -26.007 24.808 29.358 1.00 45.00 108 PRO A N 1
ATOM 718 C CA . PRO A 1 108 ? -25.686 23.394 29.247 1.00 45.00 108 PRO A CA 1
ATOM 719 C C . PRO A 1 108 ? -26.473 22.781 28.086 1.00 45.00 108 PRO A C 1
ATOM 721 O O . PRO A 1 108 ? -27.675 22.546 28.180 1.00 45.00 108 PRO A O 1
ATOM 724 N N . ALA A 1 109 ? -25.784 22.507 26.977 1.00 46.75 109 ALA A N 1
ATOM 725 C CA . ALA A 1 109 ? -26.312 21.659 25.917 1.00 46.75 109 ALA A CA 1
ATOM 726 C C . ALA A 1 109 ? -26.846 20.355 26.536 1.00 46.75 109 ALA A C 1
ATOM 728 O O . ALA A 1 109 ? -26.152 19.749 27.362 1.00 46.75 109 ALA A O 1
ATOM 729 N N . SER A 1 110 ? -28.057 19.940 26.146 1.00 57.72 110 SER A N 1
ATOM 730 C CA . SER A 1 110 ? -28.730 18.756 26.692 1.00 57.72 110 SER A CA 1
ATOM 731 C C . SER A 1 110 ? -27.813 17.525 26.657 1.00 57.72 110 SER A C 1
ATOM 733 O O . SER A 1 110 ? -26.989 17.366 25.750 1.00 57.72 110 SER A O 1
ATOM 735 N N . SER A 1 111 ? -27.932 16.646 27.657 1.00 61.69 111 SER A N 1
ATOM 736 C CA . SER A 1 111 ? -27.133 15.414 27.774 1.00 61.69 111 SER A CA 1
ATOM 737 C C . SER A 1 111 ? -27.161 14.571 26.491 1.00 61.69 111 SER A C 1
ATOM 739 O O . SER A 1 111 ? -26.130 14.037 26.088 1.00 61.69 111 SER A O 1
ATOM 741 N N . ALA A 1 112 ? -28.299 14.554 25.792 1.00 58.75 112 ALA A N 1
ATOM 742 C CA . ALA A 1 112 ? -28.465 13.918 24.488 1.00 58.75 112 ALA A CA 1
ATOM 743 C C . ALA A 1 112 ? -27.580 14.551 23.395 1.00 58.75 112 ALA A C 1
ATOM 745 O O . ALA A 1 112 ? -26.860 13.844 22.695 1.00 58.75 112 ALA A O 1
ATOM 746 N N . ALA A 1 113 ? -27.544 15.885 23.290 1.00 58.53 113 ALA A N 1
ATOM 747 C CA . ALA A 1 113 ? -26.686 16.580 22.327 1.00 58.53 113 ALA A CA 1
ATOM 748 C C . ALA A 1 113 ? -25.186 16.414 22.641 1.00 58.53 113 ALA A C 1
ATOM 750 O O . ALA A 1 113 ? -24.349 16.491 21.740 1.00 58.53 113 ALA A O 1
ATOM 751 N N . ARG A 1 114 ? -24.827 16.191 23.915 1.00 61.00 114 ARG A N 1
ATOM 752 C CA . ARG A 1 114 ? -23.459 15.834 24.321 1.00 61.00 114 ARG A CA 1
ATOM 753 C C . ARG A 1 114 ? -23.096 14.413 23.876 1.00 61.00 114 ARG A C 1
ATOM 755 O O . ARG A 1 114 ? -22.023 14.252 23.306 1.00 61.00 114 ARG A O 1
ATOM 762 N N . GLY A 1 115 ? -23.999 13.445 24.048 1.00 60.53 115 GLY A N 1
ATOM 763 C CA . GLY A 1 115 ? -23.813 12.063 23.586 1.00 60.53 115 GLY A CA 1
ATOM 764 C C . GLY A 1 115 ? -23.611 11.963 22.072 1.00 60.53 115 GLY A C 1
ATOM 765 O O . GLY A 1 115 ? -22.623 11.404 21.619 1.00 60.53 115 GLY A O 1
ATOM 766 N N . VAL A 1 116 ? -24.450 12.637 21.277 1.00 63.47 116 VAL A N 1
ATOM 767 C CA . VAL A 1 116 ? -24.333 12.629 19.802 1.00 63.47 116 VAL A CA 1
ATOM 768 C C . VAL A 1 116 ? -22.999 13.213 19.309 1.00 63.47 116 VAL A C 1
ATOM 770 O O . VAL A 1 116 ? -22.449 12.768 18.297 1.00 63.47 116 VAL A O 1
ATOM 773 N N . ARG A 1 117 ? -22.458 14.228 19.999 1.00 62.09 117 ARG A N 1
ATOM 774 C CA . ARG A 1 117 ? -21.141 14.795 19.661 1.00 62.09 117 ARG A CA 1
ATOM 775 C C . ARG A 1 117 ? -19.998 13.839 19.997 1.00 62.09 117 ARG A C 1
ATOM 777 O O . ARG A 1 117 ? -19.043 13.792 19.220 1.00 62.09 117 ARG A O 1
ATOM 784 N N . GLU A 1 118 ? -20.106 13.106 21.101 1.00 68.62 118 GLU A N 1
ATOM 785 C CA . GLU A 1 118 ? -19.106 12.124 21.523 1.00 68.62 118 GLU A CA 1
ATOM 786 C C . GLU A 1 118 ? -19.088 10.922 20.573 1.00 68.62 118 GLU A C 1
ATOM 788 O O . GLU A 1 118 ? -18.053 10.647 19.972 1.00 68.62 118 GLU A O 1
ATOM 793 N N . ASP A 1 119 ? -20.249 10.335 20.273 1.00 73.19 119 ASP A N 1
ATOM 794 C CA . ASP A 1 119 ? -20.383 9.228 19.317 1.00 73.19 119 ASP A CA 1
ATOM 795 C C . ASP A 1 119 ? -19.807 9.594 17.936 1.00 73.19 119 ASP A C 1
ATOM 797 O O . ASP A 1 119 ? -19.111 8.811 17.286 1.00 73.19 119 ASP A O 1
ATOM 801 N N . ARG A 1 120 ? -20.031 10.834 17.475 1.00 72.88 120 ARG A N 1
ATOM 802 C CA . ARG A 1 120 ? -19.465 11.329 16.208 1.00 72.88 120 ARG A CA 1
ATOM 803 C C . ARG A 1 120 ? -17.938 11.413 16.247 1.00 72.88 120 ARG A C 1
ATOM 805 O O . ARG A 1 120 ? -17.286 11.155 15.231 1.00 72.88 120 ARG A O 1
ATOM 812 N N . ARG A 1 121 ? -17.368 11.812 17.384 1.00 77.94 121 ARG A N 1
ATOM 813 C CA . ARG A 1 121 ? -15.917 11.877 17.582 1.00 77.94 121 ARG A CA 1
ATOM 814 C C . ARG A 1 121 ? -15.320 10.473 17.617 1.00 77.94 121 ARG A C 1
ATOM 816 O O . ARG A 1 121 ? -14.310 10.236 16.955 1.00 77.94 121 ARG A O 1
ATOM 823 N N . GLU A 1 122 ? -15.969 9.546 18.310 1.00 81.00 122 GLU A N 1
ATOM 824 C CA . GLU A 1 122 ? -15.549 8.149 18.400 1.00 81.00 122 GLU A CA 1
ATOM 825 C C . GLU A 1 122 ? -15.568 7.457 17.035 1.00 81.00 122 GLU A C 1
ATOM 827 O O . GLU A 1 122 ? -14.562 6.874 16.639 1.00 81.00 122 GLU A O 1
ATOM 832 N N . LEU A 1 123 ? -16.644 7.592 16.253 1.00 81.62 123 LEU A N 1
ATOM 833 C CA . LEU A 1 123 ? -16.714 7.021 14.899 1.00 81.62 123 LEU A CA 1
ATOM 834 C C . LEU A 1 123 ? -15.626 7.577 13.976 1.00 81.62 123 LEU A C 1
ATOM 836 O O . LEU A 1 123 ? -15.009 6.829 13.215 1.00 81.62 123 LEU A O 1
ATOM 840 N N . SER A 1 124 ? -15.349 8.881 14.062 1.00 86.00 124 SER A N 1
ATOM 841 C CA . SER A 1 124 ? -14.239 9.497 13.326 1.00 86.00 124 SER A CA 1
ATOM 842 C C . SER A 1 124 ? -12.896 8.869 13.720 1.00 86.00 124 SER A C 1
ATOM 844 O O . SER A 1 124 ? -12.092 8.493 12.863 1.00 86.00 124 SER A O 1
ATOM 846 N N . GLN A 1 125 ? -12.679 8.664 15.021 1.00 87.19 125 GLN A N 1
ATOM 847 C CA . GLN A 1 125 ? -11.472 8.031 15.543 1.00 87.19 125 GLN A CA 1
ATOM 848 C C . GLN A 1 125 ? -11.349 6.558 15.119 1.00 87.19 125 GLN A C 1
ATOM 850 O O . GLN A 1 125 ? -10.249 6.096 14.798 1.00 87.19 125 GLN A O 1
ATOM 855 N N . VAL A 1 126 ? -12.460 5.819 15.086 1.00 88.50 126 VAL A N 1
ATOM 856 C CA . VAL A 1 126 ? -12.532 4.437 14.593 1.00 88.50 126 VAL A CA 1
ATOM 857 C C . VAL A 1 126 ? -12.130 4.384 13.123 1.00 88.50 126 VAL A C 1
ATOM 859 O O . VAL A 1 126 ? -11.196 3.657 12.785 1.00 88.50 126 VAL A O 1
ATOM 862 N N . ARG A 1 127 ? -12.734 5.216 12.266 1.00 88.75 127 ARG A N 1
ATOM 863 C CA . ARG A 1 127 ? -12.386 5.307 10.836 1.00 88.75 127 ARG A CA 1
ATOM 864 C C . ARG A 1 127 ? -10.917 5.645 10.617 1.00 88.75 127 ARG A C 1
ATOM 866 O O . ARG A 1 127 ? -10.249 5.001 9.808 1.00 88.75 127 ARG A O 1
ATOM 873 N N . ALA A 1 128 ? -10.385 6.597 11.383 1.00 90.62 128 ALA A N 1
ATOM 874 C CA . ALA A 1 128 ? -8.970 6.944 11.333 1.00 90.62 128 ALA A CA 1
ATOM 875 C C . ALA A 1 128 ? -8.074 5.748 11.700 1.00 90.62 128 ALA A C 1
ATOM 877 O O . ALA A 1 128 ? -7.082 5.489 11.020 1.00 90.62 128 ALA A O 1
ATOM 878 N N . ASN A 1 129 ? -8.430 4.985 12.735 1.00 91.69 129 ASN A N 1
ATOM 879 C CA . ASN A 1 129 ? -7.681 3.795 13.137 1.00 91.69 129 ASN A CA 1
ATOM 880 C C . ASN A 1 129 ? -7.761 2.663 12.101 1.00 91.69 129 ASN A C 1
ATOM 882 O O . ASN A 1 129 ? -6.735 2.037 11.833 1.00 91.69 129 ASN A O 1
ATOM 886 N N . VAL A 1 130 ? -8.929 2.428 11.490 1.00 92.31 130 VAL A N 1
ATOM 887 C CA . VAL A 1 130 ? -9.099 1.438 10.410 1.00 92.31 130 VAL A CA 1
ATOM 888 C C . VAL A 1 130 ? -8.225 1.804 9.214 1.00 92.31 130 VAL A C 1
ATOM 890 O O . VAL A 1 130 ? -7.449 0.975 8.742 1.00 92.31 130 VAL A O 1
ATOM 893 N N . ARG A 1 131 ? -8.271 3.065 8.772 1.00 93.56 131 ARG A N 1
ATOM 894 C CA . ARG A 1 131 ? -7.429 3.574 7.681 1.00 93.56 131 ARG A CA 1
ATOM 895 C C . ARG A 1 131 ? -5.942 3.346 7.948 1.00 93.56 131 ARG A C 1
ATOM 897 O O . ARG A 1 131 ? -5.220 2.878 7.065 1.00 93.56 131 ARG A O 1
ATOM 904 N N . LEU A 1 132 ? -5.477 3.676 9.154 1.00 93.62 132 LEU A N 1
ATOM 905 C CA . LEU A 1 132 ? -4.083 3.472 9.551 1.00 93.62 132 LEU A CA 1
ATOM 906 C C . LEU A 1 132 ? -3.710 1.983 9.545 1.00 93.62 132 LEU A C 1
ATOM 908 O O . LEU A 1 132 ? -2.661 1.633 9.010 1.00 93.62 132 LEU A O 1
ATOM 912 N N . ALA A 1 133 ? -4.568 1.109 10.079 1.00 94.56 133 ALA A N 1
ATOM 913 C CA . ALA A 1 133 ? -4.333 -0.333 10.084 1.00 94.56 133 ALA A CA 1
ATOM 914 C C . ALA A 1 133 ? -4.239 -0.905 8.659 1.00 94.56 133 ALA A C 1
ATOM 916 O O . ALA A 1 133 ? -3.276 -1.602 8.356 1.00 94.56 133 ALA A O 1
ATOM 917 N N . LEU A 1 134 ? -5.157 -0.540 7.758 1.00 95.81 134 LEU A N 1
ATOM 918 C CA . LEU A 1 134 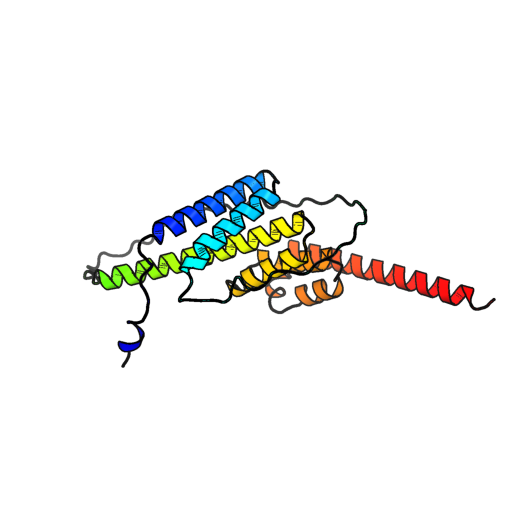? -5.122 -0.951 6.345 1.00 95.81 134 LEU A CA 1
ATOM 919 C C . LEU A 1 134 ? -3.846 -0.482 5.637 1.00 95.81 134 LEU A C 1
ATOM 921 O O . LEU A 1 134 ? -3.203 -1.233 4.904 1.00 95.81 134 LEU A O 1
ATOM 925 N N . THR A 1 135 ? -3.432 0.751 5.924 1.00 96.31 135 THR A N 1
ATOM 926 C CA . THR A 1 135 ? -2.197 1.329 5.386 1.00 96.31 135 THR A CA 1
ATOM 927 C C . THR A 1 135 ? -0.976 0.527 5.854 1.00 96.31 135 THR A C 1
ATOM 929 O O . THR A 1 135 ? -0.085 0.243 5.052 1.00 96.31 135 THR A O 1
ATOM 932 N N . GLN A 1 136 ? -0.936 0.104 7.122 1.00 96.75 136 GLN A N 1
ATOM 933 C CA . GLN A 1 136 ? 0.134 -0.747 7.659 1.00 96.75 136 GLN A CA 1
ATOM 934 C C . GLN A 1 136 ? 0.079 -2.191 7.142 1.00 96.75 136 GLN A C 1
ATOM 936 O O . GLN A 1 136 ? 1.129 -2.774 6.873 1.00 96.75 136 GLN A O 1
ATOM 941 N N . MET A 1 137 ? -1.111 -2.753 6.918 1.00 96.75 137 MET A N 1
ATOM 942 C CA . MET A 1 137 ? -1.261 -4.057 6.264 1.00 96.75 137 MET A CA 1
ATOM 943 C C . MET A 1 137 ? -0.657 -4.048 4.860 1.00 96.75 137 MET A C 1
ATOM 945 O O . MET A 1 137 ? 0.087 -4.966 4.520 1.00 96.75 137 MET A O 1
ATOM 949 N N . ALA A 1 138 ? -0.888 -2.988 4.077 1.00 97.31 138 ALA A N 1
ATOM 950 C CA . ALA A 1 138 ? -0.264 -2.831 2.764 1.00 97.31 138 ALA A CA 1
ATOM 951 C C . ALA A 1 138 ? 1.273 -2.860 2.839 1.00 97.31 138 ALA A C 1
ATOM 953 O O . ALA A 1 138 ? 1.914 -3.527 2.029 1.00 97.31 138 ALA A O 1
ATOM 954 N N . ALA A 1 139 ? 1.868 -2.202 3.841 1.00 97.19 139 ALA A N 1
ATOM 955 C CA . ALA A 1 139 ? 3.313 -2.252 4.067 1.00 97.19 139 ALA A CA 1
ATOM 956 C C . ALA A 1 139 ? 3.796 -3.673 4.394 1.00 97.19 139 ALA A C 1
ATOM 958 O O . ALA A 1 139 ? 4.769 -4.145 3.812 1.00 97.19 139 ALA A O 1
ATOM 959 N N . CYS A 1 140 ? 3.093 -4.388 5.276 1.00 97.25 140 CYS A N 1
ATOM 960 C CA . CYS A 1 140 ? 3.440 -5.772 5.604 1.00 97.25 140 CYS A CA 1
ATOM 961 C C . CYS A 1 140 ? 3.371 -6.679 4.367 1.00 97.25 140 CYS A C 1
ATOM 963 O O . CYS A 1 140 ? 4.277 -7.473 4.128 1.00 97.25 140 CYS A O 1
ATOM 965 N N . TYR A 1 141 ? 2.324 -6.542 3.547 1.00 97.94 141 TYR A N 1
ATOM 966 C CA . TYR A 1 141 ? 2.187 -7.313 2.313 1.00 97.94 141 TYR A CA 1
ATOM 967 C C . TYR A 1 141 ? 3.290 -7.004 1.293 1.00 97.94 141 TYR A C 1
ATOM 969 O O . TYR A 1 141 ? 3.778 -7.931 0.648 1.00 97.94 141 TYR A O 1
ATOM 977 N N . LEU A 1 142 ? 3.734 -5.745 1.191 1.00 97.00 142 LEU A N 1
ATOM 978 C CA . LEU A 1 142 ? 4.890 -5.363 0.372 1.00 97.00 142 LEU A CA 1
ATOM 979 C C . LEU A 1 142 ? 6.179 -6.057 0.828 1.00 97.00 142 LEU A C 1
ATOM 981 O O . LEU A 1 142 ? 6.923 -6.561 -0.015 1.00 97.00 142 LEU A O 1
ATOM 985 N N . HIS A 1 143 ? 6.434 -6.110 2.139 1.00 96.00 143 HIS A N 1
ATOM 986 C CA . HIS A 1 143 ? 7.602 -6.804 2.695 1.00 96.00 143 HIS A CA 1
ATOM 987 C C . HIS A 1 143 ? 7.541 -8.323 2.497 1.00 96.00 143 HIS A C 1
ATOM 989 O O . HIS A 1 143 ? 8.575 -8.956 2.312 1.00 96.00 143 HIS A O 1
ATOM 995 N N . LEU A 1 144 ? 6.338 -8.901 2.482 1.00 95.88 144 LEU A N 1
ATOM 996 C CA . LEU A 1 144 ? 6.112 -10.331 2.252 1.00 95.88 144 LEU A CA 1
ATOM 997 C C . LEU A 1 144 ? 6.015 -10.719 0.767 1.00 95.88 144 LEU A C 1
ATOM 999 O O . LEU A 1 144 ? 5.744 -11.880 0.469 1.00 95.88 144 LEU A O 1
ATOM 1003 N N . GLY A 1 145 ? 6.163 -9.771 -0.163 1.00 96.19 145 GLY A N 1
ATOM 1004 C CA . GLY A 1 145 ? 6.045 -10.030 -1.604 1.00 96.19 145 GLY A CA 1
ATOM 1005 C C . GLY A 1 145 ? 4.623 -10.348 -2.087 1.00 96.19 145 GLY A C 1
ATOM 1006 O O . GLY A 1 145 ? 4.436 -10.809 -3.208 1.00 96.19 145 GLY A O 1
ATOM 1007 N N . ARG A 1 146 ? 3.595 -10.115 -1.262 1.00 97.31 146 ARG A N 1
ATOM 1008 C CA . ARG A 1 146 ? 2.186 -10.402 -1.587 1.00 97.31 146 ARG A CA 1
ATOM 1009 C C . ARG A 1 146 ? 1.522 -9.173 -2.204 1.00 97.31 146 ARG A C 1
ATOM 1011 O O . ARG A 1 146 ? 0.695 -8.518 -1.569 1.00 97.31 146 ARG A O 1
ATOM 1018 N N . TYR A 1 147 ? 1.914 -8.835 -3.428 1.00 97.50 147 TYR A N 1
ATOM 1019 C CA . TYR A 1 147 ? 1.579 -7.546 -4.042 1.00 97.50 147 TYR A CA 1
ATOM 1020 C C . TYR A 1 147 ? 0.080 -7.340 -4.296 1.00 97.50 147 TYR A C 1
ATOM 1022 O O . TYR A 1 147 ? -0.416 -6.247 -4.045 1.00 97.50 147 TYR A O 1
ATOM 1030 N N . ASP A 1 148 ? -0.668 -8.375 -4.682 1.00 96.88 148 ASP A N 1
ATOM 1031 C CA . ASP A 1 148 ? -2.118 -8.251 -4.918 1.00 96.88 148 ASP A CA 1
ATOM 1032 C C . ASP A 1 148 ? -2.872 -7.834 -3.649 1.00 96.88 148 ASP A C 1
ATOM 1034 O O . ASP A 1 148 ? -3.647 -6.879 -3.642 1.00 96.88 148 ASP A O 1
ATOM 1038 N N . ARG A 1 149 ? -2.539 -8.465 -2.518 1.00 96.56 149 ARG A N 1
ATOM 1039 C CA . ARG A 1 149 ? -3.112 -8.131 -1.205 1.00 96.56 149 ARG A CA 1
ATOM 1040 C C . ARG A 1 149 ? -2.673 -6.752 -0.714 1.00 96.56 149 ARG A C 1
ATOM 1042 O O . ARG A 1 149 ? -3.428 -6.080 -0.005 1.00 96.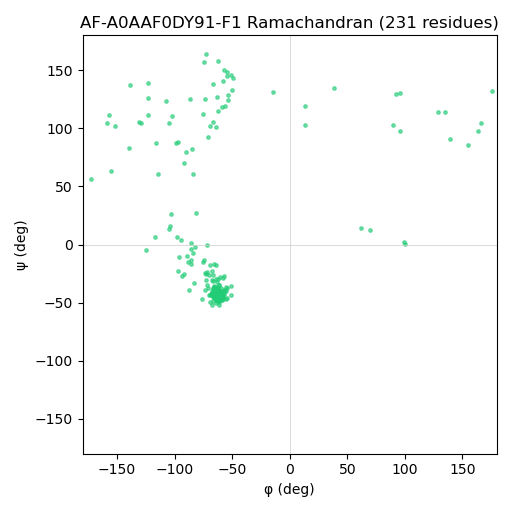56 149 ARG A O 1
ATOM 1049 N N . ALA A 1 150 ? -1.468 -6.316 -1.088 1.00 97.56 150 ALA A N 1
ATOM 1050 C CA . ALA A 1 150 ? -1.015 -4.956 -0.821 1.00 97.56 150 ALA A CA 1
ATOM 1051 C C . ALA A 1 150 ? -1.872 -3.928 -1.575 1.00 97.56 150 ALA A C 1
ATOM 1053 O O . ALA A 1 150 ? -2.266 -2.927 -0.976 1.00 97.56 150 ALA A O 1
ATOM 1054 N N . LEU A 1 151 ? -2.204 -4.190 -2.845 1.00 97.56 151 LEU A N 1
ATOM 1055 C CA . LEU A 1 151 ? -3.055 -3.318 -3.661 1.00 97.56 151 LEU A CA 1
ATOM 1056 C C . LEU A 1 151 ? -4.469 -3.218 -3.096 1.00 97.56 151 LEU A C 1
ATOM 1058 O O . LEU A 1 151 ? -4.941 -2.104 -2.881 1.00 97.56 151 LEU A O 1
ATOM 1062 N N . GLU A 1 152 ? -5.088 -4.351 -2.758 1.00 97.00 152 GLU A N 1
ATOM 1063 C CA . GLU A 1 152 ? -6.405 -4.382 -2.105 1.00 97.00 152 GLU A CA 1
ATOM 1064 C C . GLU A 1 152 ? -6.409 -3.542 -0.818 1.00 97.00 152 GLU A C 1
ATOM 1066 O O . GLU A 1 152 ? -7.298 -2.721 -0.591 1.00 97.00 152 GLU A O 1
ATOM 1071 N N . SER A 1 153 ? -5.375 -3.697 0.016 1.00 96.88 153 SER A N 1
ATOM 1072 C CA . SER A 1 153 ? -5.248 -2.944 1.271 1.00 96.88 153 SER A CA 1
ATOM 1073 C C . SER A 1 153 ? -5.060 -1.441 1.026 1.00 96.88 153 SER A C 1
ATOM 1075 O O . SER A 1 153 ? -5.608 -0.621 1.766 1.00 96.88 153 SER A O 1
ATOM 1077 N N . CYS A 1 154 ? -4.312 -1.059 -0.017 1.00 96.81 154 CYS A N 1
ATOM 1078 C CA . CYS A 1 154 ? -4.158 0.342 -0.415 1.00 96.81 154 CYS A CA 1
ATOM 1079 C C . CYS A 1 154 ? -5.483 0.932 -0.901 1.00 96.81 154 CYS A C 1
ATOM 1081 O O . CYS A 1 154 ? -5.834 2.037 -0.502 1.00 96.81 154 CYS A O 1
ATOM 1083 N N . GLU A 1 155 ? -6.238 0.202 -1.718 1.00 96.50 155 GLU A N 1
ATOM 1084 C CA . GLU A 1 155 ? -7.533 0.652 -2.236 1.00 96.50 155 GLU A CA 1
ATOM 1085 C C . GLU A 1 155 ? -8.552 0.847 -1.119 1.00 96.50 155 GLU A C 1
ATOM 1087 O O . GLU A 1 155 ? -9.208 1.885 -1.061 1.00 96.50 155 GLU A O 1
ATOM 1092 N N . GLN A 1 156 ? -8.616 -0.087 -0.169 1.00 95.06 156 GLN A N 1
ATOM 1093 C CA . GLN A 1 156 ? -9.455 0.060 1.019 1.00 95.06 156 GLN A CA 1
ATOM 1094 C C . GLN A 1 156 ? -9.039 1.271 1.868 1.00 95.06 156 GLN A C 1
ATOM 1096 O O . GLN A 1 156 ? -9.894 2.018 2.341 1.00 95.06 156 GLN A O 1
ATOM 1101 N N . ALA A 1 157 ? -7.735 1.509 2.045 1.00 94.94 157 ALA A N 1
ATOM 1102 C CA . ALA A 1 157 ? -7.250 2.680 2.773 1.00 94.94 157 ALA A CA 1
ATOM 1103 C C . ALA A 1 157 ? -7.583 3.998 2.052 1.00 94.94 157 ALA A C 1
ATOM 1105 O O . ALA A 1 157 ? -7.937 4.976 2.710 1.00 94.94 157 ALA A O 1
ATOM 1106 N N . MET A 1 158 ? -7.500 4.017 0.719 1.00 94.62 158 MET A N 1
ATOM 1107 C CA . MET A 1 158 ? -7.833 5.175 -0.115 1.00 94.62 158 MET A CA 1
ATOM 1108 C C . MET A 1 158 ? -9.339 5.437 -0.196 1.00 94.62 158 MET A C 1
ATOM 1110 O O . MET A 1 158 ? -9.750 6.588 -0.299 1.00 94.62 158 MET A O 1
ATOM 1114 N N . ALA A 1 159 ? -10.168 4.397 -0.097 1.00 93.62 159 ALA A N 1
ATOM 1115 C CA . ALA A 1 159 ? -11.618 4.546 -0.003 1.00 93.62 159 ALA A CA 1
ATOM 1116 C C . ALA A 1 159 ? -12.043 5.268 1.290 1.00 93.62 159 ALA A C 1
ATOM 1118 O O . ALA A 1 159 ? -13.057 5.962 1.303 1.00 93.62 159 ALA A O 1
ATOM 1119 N N . LEU A 1 160 ? -11.263 5.128 2.369 1.00 91.00 160 LEU A N 1
ATOM 1120 C CA . LEU A 1 160 ? -11.478 5.860 3.623 1.00 91.00 160 LEU A CA 1
ATOM 1121 C C . LEU A 1 160 ? -10.877 7.269 3.597 1.00 91.00 160 LEU A C 1
ATOM 1123 O O . LEU A 1 160 ? -11.406 8.173 4.239 1.00 91.00 160 LEU A O 1
ATOM 1127 N N . ASP A 1 161 ? -9.760 7.448 2.895 1.00 92.25 161 ASP A N 1
ATOM 1128 C CA . ASP A 1 161 ? -9.060 8.723 2.756 1.00 92.25 161 ASP A CA 1
ATOM 1129 C C . ASP A 1 161 ? -8.308 8.776 1.427 1.00 92.25 161 ASP A C 1
ATOM 1131 O O . ASP A 1 161 ? -7.214 8.220 1.275 1.00 92.25 161 ASP A O 1
ATOM 1135 N N . ALA A 1 162 ? -8.894 9.496 0.473 1.00 93.44 162 ALA A N 1
ATOM 1136 C CA . ALA A 1 162 ? -8.360 9.635 -0.874 1.00 93.44 162 ALA A CA 1
ATOM 1137 C C . ALA A 1 162 ? -6.997 10.351 -0.926 1.00 93.44 162 ALA A C 1
ATOM 1139 O O . ALA A 1 162 ? -6.300 10.224 -1.929 1.00 93.44 162 ALA A O 1
ATOM 1140 N N . HIS A 1 163 ? -6.605 11.070 0.135 1.00 93.38 163 HIS A N 1
ATOM 1141 C CA . HIS A 1 163 ? -5.358 11.841 0.223 1.00 93.38 163 HIS A CA 1
ATOM 1142 C C . HIS A 1 163 ? -4.299 11.147 1.094 1.00 93.38 163 HIS A C 1
ATOM 1144 O O . HIS A 1 163 ? -3.314 11.756 1.518 1.00 93.38 163 HIS A O 1
ATOM 1150 N N . ASN A 1 164 ? -4.481 9.856 1.381 1.00 94.56 164 ASN A N 1
ATOM 1151 C CA . ASN A 1 164 ? -3.530 9.086 2.165 1.00 94.56 164 ASN A CA 1
ATOM 1152 C C . ASN A 1 164 ? -2.242 8.818 1.369 1.00 94.56 164 ASN A C 1
ATOM 1154 O O . ASN A 1 164 ? -2.116 7.804 0.677 1.00 94.56 164 ASN A O 1
ATOM 1158 N N . VAL A 1 165 ? -1.262 9.711 1.532 1.00 95.94 165 VAL A N 1
ATOM 1159 C CA . VAL A 1 165 ? 0.035 9.691 0.830 1.00 95.94 165 VAL A CA 1
ATOM 1160 C C . VAL A 1 165 ? 0.721 8.329 0.918 1.00 95.94 165 VAL A C 1
ATOM 1162 O O . VAL A 1 165 ? 1.194 7.800 -0.086 1.00 95.94 165 VAL A O 1
ATOM 1165 N N . LYS A 1 166 ? 0.715 7.706 2.105 1.00 95.56 166 LYS A N 1
ATOM 1166 C CA . LYS A 1 166 ? 1.344 6.396 2.326 1.00 95.56 166 LYS A CA 1
ATOM 1167 C C . LYS A 1 166 ? 0.655 5.293 1.525 1.00 95.56 166 LYS A C 1
ATOM 1169 O O . LYS A 1 166 ? 1.347 4.461 0.950 1.00 95.56 166 LYS A O 1
ATOM 1174 N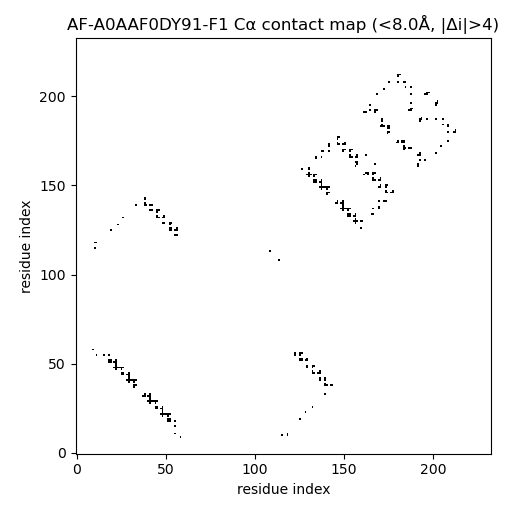 N . ALA A 1 167 ? -0.677 5.272 1.471 1.00 96.38 167 ALA A N 1
ATOM 1175 C CA . ALA A 1 167 ? -1.414 4.285 0.677 1.00 96.38 167 ALA A CA 1
ATOM 1176 C C . ALA A 1 167 ? -1.196 4.492 -0.832 1.00 96.38 167 ALA A C 1
ATOM 1178 O O . ALA A 1 167 ? -0.946 3.530 -1.555 1.00 96.38 167 ALA A O 1
ATOM 1179 N N . ILE A 1 168 ? -1.208 5.747 -1.291 1.00 97.44 168 ILE A N 1
ATOM 1180 C CA . ILE A 1 168 ? -0.966 6.114 -2.695 1.00 97.44 168 ILE A CA 1
ATOM 1181 C C . ILE A 1 168 ? 0.433 5.677 -3.137 1.00 97.44 168 ILE A C 1
ATOM 1183 O O . ILE A 1 168 ? 0.587 5.044 -4.186 1.00 97.44 168 ILE A O 1
ATOM 1187 N N . PHE A 1 169 ? 1.443 5.972 -2.317 1.00 97.56 169 PHE A N 1
ATOM 1188 C CA . PHE A 1 169 ? 2.826 5.594 -2.581 1.00 97.56 169 PHE A CA 1
ATOM 1189 C C . PHE A 1 169 ? 3.018 4.072 -2.549 1.00 97.56 169 PHE A C 1
ATOM 1191 O O . PHE A 1 169 ? 3.578 3.494 -3.478 1.00 97.56 169 PHE A O 1
ATOM 1198 N N . ARG A 1 170 ? 2.475 3.387 -1.533 1.00 97.75 170 ARG A N 1
ATOM 1199 C CA . ARG A 1 170 ? 2.561 1.920 -1.405 1.00 97.75 170 ARG A CA 1
ATOM 1200 C C . ARG A 1 170 ? 1.859 1.192 -2.558 1.00 97.75 170 ARG A C 1
ATOM 1202 O O . ARG A 1 170 ? 2.354 0.153 -2.989 1.00 97.75 170 ARG A O 1
ATOM 1209 N N . LYS A 1 171 ? 0.776 1.747 -3.117 1.00 97.62 171 LYS A N 1
ATOM 1210 C CA . LYS A 1 171 ? 0.137 1.225 -4.338 1.00 97.62 171 LYS A CA 1
ATOM 1211 C C . LYS A 1 171 ? 1.072 1.300 -5.549 1.00 97.62 171 LYS A C 1
ATOM 1213 O O . LYS A 1 171 ? 1.180 0.315 -6.275 1.00 97.62 171 LYS A O 1
ATOM 1218 N N . ALA A 1 172 ? 1.798 2.407 -5.725 1.00 97.00 172 ALA A N 1
ATOM 1219 C CA . ALA A 1 172 ? 2.807 2.526 -6.782 1.00 97.00 172 ALA A CA 1
ATOM 1220 C C . ALA A 1 172 ? 3.897 1.450 -6.643 1.00 97.00 172 ALA A C 1
ATOM 1222 O O . ALA A 1 172 ? 4.190 0.735 -7.600 1.00 97.00 172 ALA A O 1
ATOM 1223 N N . GLN A 1 173 ? 4.421 1.278 -5.425 1.00 97.31 173 GLN A N 1
ATOM 1224 C CA . GLN A 1 173 ? 5.442 0.272 -5.127 1.00 97.31 173 GLN A CA 1
ATOM 1225 C C . GLN A 1 173 ? 4.941 -1.158 -5.352 1.00 97.31 173 GLN A C 1
ATOM 1227 O O . GLN A 1 173 ? 5.684 -2.000 -5.853 1.00 97.31 173 GLN A O 1
ATOM 1232 N N . ALA A 1 174 ? 3.686 -1.448 -4.998 1.00 97.69 174 ALA A N 1
ATOM 1233 C CA . ALA A 1 174 ? 3.093 -2.766 -5.202 1.00 97.69 174 ALA A CA 1
ATOM 1234 C C . ALA A 1 174 ? 2.958 -3.094 -6.695 1.00 97.69 174 ALA A C 1
ATOM 1236 O O . ALA A 1 174 ? 3.355 -4.183 -7.103 1.00 97.69 174 ALA A O 1
ATOM 1237 N N . LEU A 1 175 ? 2.480 -2.149 -7.515 1.00 97.56 175 LEU A N 1
ATOM 1238 C CA . LEU A 1 175 ? 2.404 -2.316 -8.973 1.00 97.56 175 LEU A CA 1
ATOM 1239 C C . LEU A 1 175 ? 3.794 -2.532 -9.587 1.00 97.56 175 LEU A C 1
ATOM 1241 O O . LEU A 1 175 ? 3.984 -3.453 -10.380 1.00 97.56 175 LEU A O 1
ATOM 1245 N N . ALA A 1 176 ? 4.777 -1.723 -9.181 1.00 95.69 176 ALA A N 1
ATOM 1246 C CA . ALA A 1 176 ? 6.139 -1.818 -9.694 1.00 95.69 176 ALA A CA 1
ATOM 1247 C C . ALA A 1 176 ? 6.779 -3.175 -9.360 1.00 95.69 176 ALA A C 1
ATOM 1249 O O . ALA A 1 176 ? 7.315 -3.841 -10.245 1.00 95.69 176 ALA A O 1
ATOM 1250 N N . ARG A 1 177 ? 6.671 -3.623 -8.101 1.00 95.50 177 ARG A N 1
ATOM 1251 C CA . ARG A 1 177 ? 7.255 -4.893 -7.634 1.00 95.50 177 ARG A CA 1
ATOM 1252 C C . ARG A 1 177 ? 6.518 -6.131 -8.144 1.00 95.50 177 ARG A C 1
ATOM 1254 O O . ARG A 1 177 ? 7.145 -7.175 -8.279 1.00 95.50 177 ARG A O 1
ATOM 1261 N N . ARG A 1 178 ? 5.228 -6.016 -8.482 1.00 95.62 178 ARG A N 1
ATOM 1262 C CA . ARG A 1 178 ? 4.476 -7.078 -9.173 1.00 95.62 178 ARG A CA 1
ATOM 1263 C C . ARG A 1 178 ? 4.936 -7.279 -10.624 1.00 95.62 178 ARG A C 1
ATOM 1265 O O . ARG A 1 178 ? 4.672 -8.328 -11.197 1.00 95.62 178 ARG A O 1
ATOM 1272 N N . GLY A 1 179 ? 5.647 -6.307 -11.204 1.00 93.38 179 GLY A N 1
ATOM 1273 C CA . GLY A 1 179 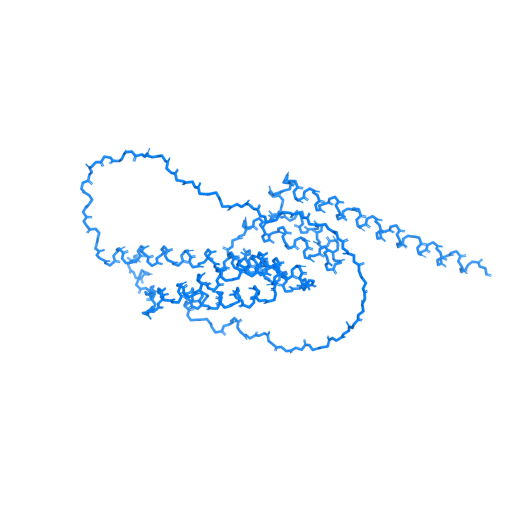? 6.128 -6.334 -12.591 1.00 93.38 179 GLY A CA 1
ATOM 1274 C C . GLY A 1 179 ? 5.274 -5.517 -13.567 1.00 93.38 179 GLY A C 1
ATOM 1275 O O . GLY A 1 179 ? 5.616 -5.409 -14.750 1.00 93.38 179 GLY A O 1
ATOM 1276 N N . ASP A 1 180 ? 4.211 -4.874 -13.078 1.00 95.00 180 ASP A N 1
ATOM 1277 C CA . ASP A 1 180 ? 3.326 -4.019 -13.869 1.00 95.00 180 ASP A CA 1
ATOM 1278 C C . ASP A 1 180 ? 3.898 -2.606 -13.981 1.00 95.00 180 ASP A C 1
ATOM 1280 O O . ASP A 1 180 ? 3.304 -1.616 -13.549 1.00 95.00 180 ASP A O 1
ATOM 1284 N N . THR A 1 181 ? 5.091 -2.507 -14.565 1.00 94.50 181 THR A N 1
ATOM 1285 C CA . THR A 1 181 ? 5.865 -1.262 -14.594 1.00 94.50 181 THR A CA 1
ATOM 1286 C C . THR A 1 181 ? 5.125 -0.117 -15.289 1.00 94.50 181 THR A C 1
ATOM 1288 O O . THR A 1 181 ? 5.166 1.020 -14.828 1.00 94.50 181 THR A O 1
ATOM 1291 N N . TYR A 1 182 ? 4.385 -0.403 -16.360 1.00 95.12 182 TYR A N 1
ATOM 1292 C CA . TYR A 1 182 ? 3.565 0.607 -17.034 1.00 95.12 182 TYR A CA 1
ATOM 1293 C C . TYR A 1 182 ? 2.379 1.057 -16.176 1.00 95.12 182 TYR A C 1
ATOM 1295 O O . TYR A 1 182 ? 2.147 2.255 -16.048 1.00 95.12 182 TYR A O 1
ATOM 1303 N N . ALA A 1 183 ? 1.692 0.127 -15.505 1.00 96.56 183 ALA A N 1
ATOM 1304 C CA . ALA A 1 183 ? 0.589 0.475 -14.611 1.00 96.56 183 ALA A CA 1
ATOM 1305 C C . ALA A 1 183 ? 1.073 1.303 -13.411 1.00 96.56 183 ALA A C 1
ATOM 1307 O O . ALA A 1 183 ? 0.395 2.239 -12.996 1.00 96.56 183 ALA A O 1
ATOM 1308 N N . ALA A 1 184 ? 2.260 1.003 -12.874 1.00 96.56 184 ALA A N 1
ATOM 1309 C CA . ALA A 1 184 ? 2.876 1.797 -11.815 1.00 96.56 184 ALA A CA 1
ATOM 1310 C C . ALA A 1 184 ? 3.175 3.237 -12.272 1.00 96.56 184 ALA A C 1
ATOM 1312 O O . ALA A 1 184 ? 2.976 4.179 -11.504 1.00 96.56 184 ALA A O 1
ATOM 1313 N N . ARG A 1 185 ? 3.608 3.419 -13.527 1.00 96.06 185 ARG A N 1
ATOM 1314 C CA . ARG A 1 185 ? 3.909 4.737 -14.107 1.00 96.06 185 ARG A CA 1
ATOM 1315 C C . ARG A 1 185 ? 2.625 5.536 -14.245 1.00 96.06 185 ARG A C 1
ATOM 1317 O O . ARG A 1 185 ? 2.532 6.641 -13.720 1.00 96.06 185 ARG A O 1
ATOM 1324 N N . ASP A 1 186 ? 1.630 4.931 -14.882 1.00 96.94 186 ASP A N 1
ATOM 1325 C CA . ASP A 1 186 ? 0.334 5.558 -15.117 1.00 96.94 186 ASP A CA 1
ATOM 1326 C C . ASP A 1 186 ? -0.358 5.888 -13.779 1.00 96.94 186 ASP A C 1
ATOM 1328 O O . ASP A 1 186 ? -0.976 6.942 -13.628 1.00 96.94 186 ASP A O 1
ATOM 1332 N N . TRP A 1 187 ? -0.180 5.042 -12.756 1.00 97.25 187 TRP A N 1
ATOM 1333 C CA . TRP A 1 187 ? -0.640 5.321 -11.396 1.00 97.25 187 TRP A CA 1
ATOM 1334 C C . TRP A 1 187 ? 0.051 6.535 -10.771 1.00 97.25 187 TRP A C 1
ATOM 1336 O O . TRP A 1 187 ? -0.624 7.380 -10.180 1.00 97.25 187 TRP A O 1
ATOM 1346 N N . LEU A 1 188 ? 1.374 6.656 -10.900 1.00 95.69 188 LEU A N 1
ATOM 1347 C CA . LEU A 1 188 ? 2.112 7.810 -10.383 1.00 95.69 188 LEU A CA 1
ATOM 1348 C C . LEU A 1 188 ? 1.677 9.117 -11.065 1.00 95.69 188 LEU A C 1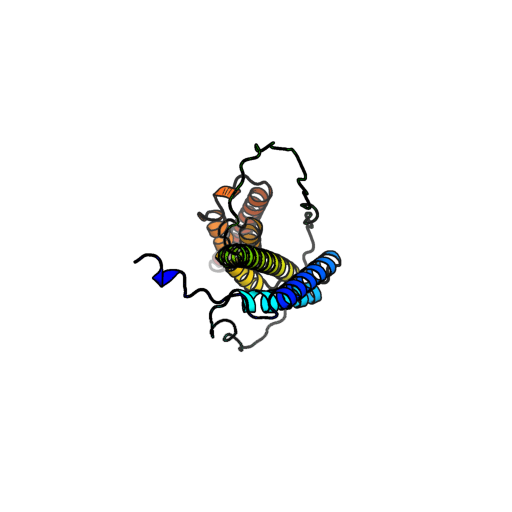
ATOM 1350 O O . LEU A 1 188 ? 1.715 10.167 -10.421 1.00 95.69 188 LEU A O 1
ATOM 1354 N N . ASP A 1 189 ? 1.230 9.057 -12.321 1.00 95.12 189 ASP A N 1
ATOM 1355 C CA . ASP A 1 189 ? 0.692 10.189 -13.092 1.00 95.12 189 ASP A CA 1
ATOM 1356 C C . ASP A 1 189 ? -0.798 10.476 -12.846 1.00 95.12 189 ASP A C 1
ATOM 1358 O O . ASP A 1 189 ? -1.320 11.502 -13.295 1.00 95.12 189 ASP A O 1
ATOM 1362 N N . SER A 1 190 ? -1.482 9.612 -12.093 1.00 95.88 190 SER A N 1
ATOM 1363 C CA . SER A 1 190 ? -2.894 9.784 -11.754 1.00 95.88 190 SER A CA 1
ATOM 1364 C C . SER A 1 190 ? -3.154 11.052 -10.935 1.00 95.88 190 SER A C 1
ATOM 1366 O O . SER A 1 190 ? -2.287 11.558 -10.217 1.00 95.88 190 SER A O 1
ATOM 1368 N N . ALA A 1 191 ? -4.400 11.533 -10.968 1.00 95.06 191 ALA A N 1
ATOM 1369 C CA . ALA A 1 191 ? -4.835 12.680 -10.169 1.00 95.06 191 ALA A CA 1
ATOM 1370 C C . ALA A 1 191 ? -4.618 12.481 -8.657 1.00 95.06 191 ALA A C 1
ATOM 1372 O O . ALA A 1 191 ? -4.422 13.458 -7.941 1.00 95.06 191 ALA A O 1
ATOM 1373 N N . SER A 1 192 ? -4.613 11.232 -8.179 1.00 93.62 192 SER A N 1
ATOM 1374 C CA . SER A 1 192 ? -4.358 10.908 -6.775 1.00 93.62 192 SER A CA 1
ATOM 1375 C C . SER A 1 192 ? -2.884 11.063 -6.393 1.00 93.62 192 SER A C 1
ATOM 1377 O O . SER A 1 192 ? -2.590 11.539 -5.304 1.00 93.62 192 SER A O 1
ATOM 1379 N N . ALA A 1 193 ? -1.947 10.685 -7.268 1.00 94.31 193 ALA A N 1
ATOM 1380 C CA . ALA A 1 193 ? -0.512 10.705 -6.966 1.00 94.31 193 ALA A CA 1
ATOM 1381 C C . ALA A 1 193 ? 0.194 12.000 -7.398 1.00 94.31 193 ALA A C 1
ATOM 1383 O O . ALA A 1 193 ? 1.185 12.403 -6.788 1.00 94.31 193 ALA A O 1
ATOM 1384 N N . ARG A 1 194 ? -0.332 12.687 -8.416 1.00 93.62 194 ARG A N 1
ATOM 1385 C CA . ARG A 1 194 ? 0.241 13.920 -8.966 1.00 93.62 194 ARG A CA 1
ATOM 1386 C C . ARG A 1 194 ? 0.472 15.044 -7.940 1.00 93.62 194 ARG A C 1
ATOM 1388 O O . ARG A 1 194 ? 1.512 15.691 -8.060 1.00 93.62 194 ARG A O 1
ATOM 1395 N N . PRO A 1 195 ? -0.395 15.279 -6.931 1.00 95.81 195 PRO A N 1
ATOM 1396 C CA . PRO A 1 195 ? -0.139 16.289 -5.900 1.00 95.81 195 PRO A CA 1
ATOM 1397 C C . PRO A 1 195 ? 1.167 16.056 -5.128 1.00 95.81 195 PRO A C 1
ATOM 1399 O O . PRO A 1 195 ? 1.807 17.011 -4.700 1.00 95.81 195 PRO A O 1
ATOM 1402 N N . TYR A 1 196 ? 1.595 14.799 -5.012 1.00 93.75 196 TYR A N 1
ATOM 1403 C CA . TYR A 1 196 ? 2.788 14.382 -4.271 1.00 93.75 196 TYR A CA 1
ATOM 1404 C C . TYR A 1 196 ? 4.010 14.194 -5.178 1.00 93.75 196 TYR A C 1
ATOM 1406 O O . TYR A 1 196 ? 5.063 13.751 -4.730 1.00 93.75 196 TYR A O 1
ATOM 1414 N N . ALA A 1 197 ? 3.913 14.549 -6.465 1.00 91.19 197 ALA A N 1
ATOM 1415 C CA . ALA A 1 197 ? 4.981 14.316 -7.432 1.00 91.19 197 ALA A CA 1
ATOM 1416 C C . ALA A 1 197 ? 6.296 15.026 -7.072 1.00 91.19 197 ALA A C 1
ATOM 1418 O O . ALA A 1 197 ? 7.357 14.548 -7.458 1.00 91.19 197 ALA A O 1
ATOM 1419 N N . ALA A 1 198 ? 6.253 16.148 -6.348 1.00 92.81 198 ALA A N 1
ATOM 1420 C CA . ALA A 1 198 ? 7.452 16.865 -5.909 1.00 92.81 198 ALA A CA 1
ATOM 1421 C C . ALA A 1 198 ? 8.177 16.185 -4.732 1.00 92.81 198 ALA A C 1
ATOM 1423 O O . ALA A 1 198 ? 9.328 16.520 -4.454 1.00 92.81 198 ALA A O 1
ATOM 1424 N N . GLU A 1 199 ? 7.537 15.238 -4.040 1.00 93.75 199 GLU A N 1
ATOM 1425 C CA . GLU A 1 199 ? 8.147 14.570 -2.896 1.00 93.75 199 GLU A CA 1
ATOM 1426 C C . GLU A 1 199 ? 9.344 13.701 -3.326 1.00 93.75 199 GLU A C 1
ATOM 1428 O O . GLU A 1 199 ? 9.250 12.962 -4.315 1.00 93.75 199 GLU A O 1
ATOM 1433 N N . PRO A 1 200 ? 10.463 13.709 -2.571 1.00 95.56 200 PRO A N 1
ATOM 1434 C CA . PRO A 1 200 ? 11.658 12.942 -2.925 1.00 95.56 200 PRO A CA 1
ATOM 1435 C C . PRO A 1 200 ? 11.397 11.445 -3.118 1.00 95.56 200 PRO A C 1
ATOM 1437 O O . PRO A 1 200 ? 11.975 10.835 -4.016 1.00 95.56 200 PRO A O 1
ATOM 1440 N 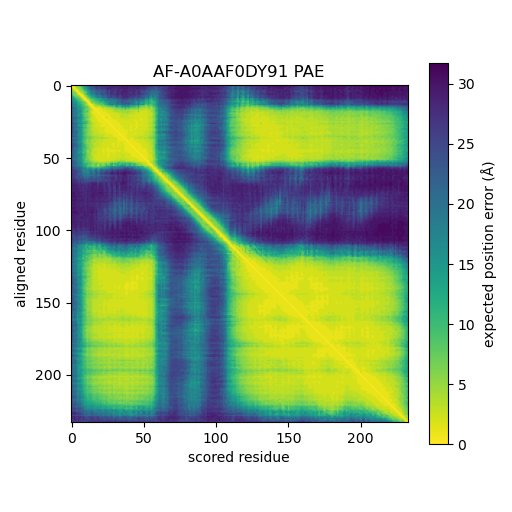N . ALA A 1 201 ? 10.501 10.860 -2.316 1.00 93.00 201 ALA A N 1
ATOM 1441 C CA . ALA A 1 201 ? 10.128 9.451 -2.418 1.00 93.00 201 ALA A CA 1
ATOM 1442 C C . ALA A 1 201 ? 9.450 9.132 -3.763 1.00 93.00 201 ALA A C 1
ATOM 1444 O O . ALA A 1 201 ? 9.835 8.181 -4.441 1.00 93.00 201 ALA A O 1
ATOM 1445 N N . PHE A 1 202 ? 8.501 9.968 -4.198 1.00 95.44 202 PHE A N 1
ATOM 1446 C CA . PHE A 1 202 ? 7.824 9.814 -5.488 1.00 95.44 202 PHE A CA 1
ATOM 1447 C C . PHE A 1 202 ? 8.780 10.044 -6.662 1.00 95.44 202 PHE A C 1
ATOM 1449 O O . PHE A 1 202 ? 8.719 9.323 -7.656 1.00 95.44 202 PHE A O 1
ATOM 1456 N N . GLN A 1 203 ? 9.697 11.006 -6.548 1.00 95.50 203 GLN A N 1
ATOM 1457 C CA . GLN A 1 203 ? 10.728 11.245 -7.562 1.00 95.50 203 GLN A CA 1
ATOM 1458 C C . GLN A 1 203 ? 11.690 10.061 -7.700 1.00 95.50 203 GLN A C 1
ATOM 1460 O O . GLN A 1 203 ? 12.002 9.649 -8.818 1.00 95.50 203 GLN A O 1
ATOM 1465 N N . ALA A 1 204 ? 12.141 9.494 -6.580 1.00 95.50 204 ALA A N 1
ATOM 1466 C CA . ALA A 1 204 ? 12.997 8.314 -6.576 1.00 95.50 204 ALA A CA 1
ATOM 1467 C C . ALA A 1 204 ? 12.295 7.111 -7.224 1.00 95.50 204 ALA A C 1
ATOM 1469 O O . ALA A 1 204 ? 12.880 6.463 -8.091 1.00 95.50 204 ALA A O 1
ATOM 1470 N N . GLU A 1 205 ? 11.027 6.871 -6.879 1.00 94.56 205 GLU A N 1
ATOM 1471 C CA . GLU A 1 205 ? 10.234 5.776 -7.447 1.00 94.56 205 GLU A CA 1
ATOM 1472 C C . GLU A 1 205 ? 10.031 5.948 -8.961 1.00 94.56 205 GLU A C 1
ATOM 1474 O O . GLU A 1 205 ? 10.250 5.016 -9.730 1.00 94.56 205 GLU A O 1
ATOM 1479 N N . ARG A 1 206 ? 9.705 7.163 -9.424 1.00 96.00 206 ARG A N 1
ATOM 1480 C CA . ARG A 1 206 ? 9.573 7.475 -10.859 1.00 96.00 206 ARG A CA 1
ATOM 1481 C C . ARG A 1 206 ? 10.866 7.219 -11.632 1.00 96.00 206 ARG A C 1
ATOM 1483 O O . ARG A 1 206 ? 10.819 6.652 -12.721 1.00 96.00 206 ARG A O 1
ATOM 1490 N N . ARG A 1 207 ? 12.016 7.616 -11.075 1.00 95.75 207 ARG A N 1
ATOM 1491 C CA . ARG A 1 207 ? 13.334 7.370 -11.687 1.00 95.75 207 ARG A CA 1
ATOM 1492 C C . ARG A 1 207 ? 13.657 5.880 -11.746 1.00 95.75 207 ARG A C 1
ATOM 1494 O O . ARG A 1 207 ? 14.094 5.402 -12.789 1.00 95.75 207 ARG A O 1
ATOM 1501 N N . ALA A 1 208 ? 13.417 5.151 -10.655 1.00 93.75 208 ALA A N 1
ATOM 1502 C CA . ALA A 1 208 ? 13.619 3.705 -10.605 1.00 93.75 208 ALA A CA 1
ATOM 1503 C C . ALA A 1 208 ? 12.747 2.987 -11.645 1.00 93.75 208 ALA A C 1
ATOM 1505 O O . ALA A 1 208 ? 13.217 2.103 -12.361 1.00 93.75 208 ALA A O 1
ATOM 1506 N N . LEU A 1 209 ? 11.496 3.423 -11.782 1.00 95.56 209 LEU A N 1
ATOM 1507 C CA . LEU A 1 209 ? 10.557 2.860 -12.734 1.00 95.56 209 LEU A CA 1
ATOM 1508 C C . LEU A 1 209 ? 10.933 3.153 -14.190 1.00 95.56 209 LEU A C 1
ATOM 1510 O O . LEU A 1 209 ? 10.868 2.251 -15.023 1.00 95.56 209 LEU A O 1
ATOM 1514 N N . ALA A 1 210 ? 11.364 4.380 -14.494 1.00 95.31 210 ALA A N 1
ATOM 1515 C CA . ALA A 1 210 ? 11.862 4.741 -15.820 1.00 95.31 210 ALA A CA 1
ATOM 1516 C C . ALA A 1 210 ? 13.059 3.862 -16.217 1.00 95.31 210 ALA A C 1
ATOM 1518 O O . ALA A 1 210 ? 13.046 3.249 -17.283 1.00 95.31 210 ALA A O 1
ATOM 1519 N N . ALA A 1 211 ? 14.030 3.695 -15.313 1.00 94.81 211 ALA A N 1
ATOM 1520 C CA . ALA A 1 211 ? 15.178 2.822 -15.542 1.00 94.81 211 ALA A CA 1
ATOM 1521 C C . ALA A 1 211 ? 14.769 1.351 -15.758 1.00 94.81 211 ALA A C 1
ATOM 1523 O O . ALA A 1 211 ? 15.333 0.669 -16.618 1.00 94.81 211 ALA A O 1
ATOM 1524 N N . ALA A 1 212 ? 13.773 0.858 -15.012 1.00 93.06 212 ALA A N 1
ATOM 1525 C CA . ALA A 1 212 ? 13.250 -0.499 -15.165 1.00 93.06 212 ALA A CA 1
ATOM 1526 C C . ALA A 1 212 ? 12.546 -0.711 -16.518 1.00 93.06 212 ALA A C 1
ATOM 1528 O O . ALA A 1 212 ? 12.750 -1.743 -17.162 1.00 93.06 212 ALA A O 1
ATOM 1529 N N . ILE A 1 213 ? 11.753 0.265 -16.975 1.00 94.75 213 ILE A N 1
ATOM 1530 C CA . ILE A 1 213 ? 11.084 0.227 -18.284 1.00 94.75 213 ILE A CA 1
ATOM 1531 C C . ILE A 1 213 ? 12.125 0.228 -19.406 1.00 94.75 213 ILE A C 1
ATOM 1533 O O . ILE A 1 213 ? 12.115 -0.677 -20.238 1.00 94.75 213 ILE A O 1
ATOM 1537 N N . GLU A 1 214 ? 13.084 1.154 -19.376 1.00 94.94 214 GLU A N 1
ATOM 1538 C CA . GLU A 1 214 ? 14.153 1.220 -20.379 1.00 94.94 214 GLU A CA 1
ATOM 1539 C C . GLU A 1 214 ? 14.981 -0.071 -20.427 1.00 94.94 214 GLU A C 1
ATOM 1541 O O . GLU A 1 214 ? 15.357 -0.542 -21.502 1.00 94.94 214 GLU A O 1
ATOM 1546 N N . ALA A 1 215 ? 15.275 -0.677 -19.272 1.00 91.75 215 ALA A N 1
ATOM 1547 C CA . ALA A 1 215 ? 15.977 -1.956 -19.214 1.00 91.75 215 ALA A CA 1
ATOM 1548 C C . ALA A 1 215 ? 15.173 -3.084 -19.875 1.00 91.75 215 ALA A C 1
ATOM 1550 O O . ALA A 1 215 ? 15.732 -3.854 -20.662 1.00 91.75 215 ALA A O 1
ATOM 1551 N N . ARG A 1 216 ? 13.862 -3.151 -19.609 1.00 91.25 216 ARG A N 1
ATOM 1552 C CA . ARG A 1 216 ? 12.953 -4.133 -20.214 1.00 91.25 216 ARG A CA 1
ATOM 1553 C C . ARG A 1 216 ? 12.836 -3.940 -21.724 1.00 91.25 216 ARG A C 1
ATOM 1555 O O . ARG A 1 216 ? 12.876 -4.919 -22.471 1.00 91.25 216 ARG A O 1
ATOM 1562 N N . GLU A 1 217 ? 12.727 -2.702 -22.185 1.00 93.50 217 GLU A N 1
ATOM 1563 C CA . GLU A 1 217 ? 12.650 -2.369 -23.608 1.00 93.50 217 GLU A CA 1
ATOM 1564 C C . GLU A 1 217 ? 13.957 -2.694 -24.336 1.00 93.50 217 GLU A C 1
ATOM 1566 O O . GLU A 1 217 ? 13.928 -3.341 -25.384 1.00 93.50 217 GLU A O 1
ATOM 1571 N N . ARG A 1 218 ? 15.117 -2.353 -23.755 1.00 93.44 218 ARG A N 1
ATOM 1572 C CA . ARG A 1 218 ? 16.433 -2.720 -24.308 1.00 93.44 218 ARG A CA 1
ATOM 1573 C C . ARG A 1 218 ? 16.613 -4.232 -24.413 1.00 93.44 218 ARG A C 1
ATOM 1575 O O . ARG A 1 218 ? 17.066 -4.715 -25.450 1.00 93.44 218 ARG A O 1
ATOM 1582 N N . ALA A 1 219 ? 16.238 -4.980 -23.374 1.00 91.00 219 ALA A N 1
ATOM 1583 C CA . ALA A 1 219 ? 16.290 -6.442 -23.391 1.00 91.00 219 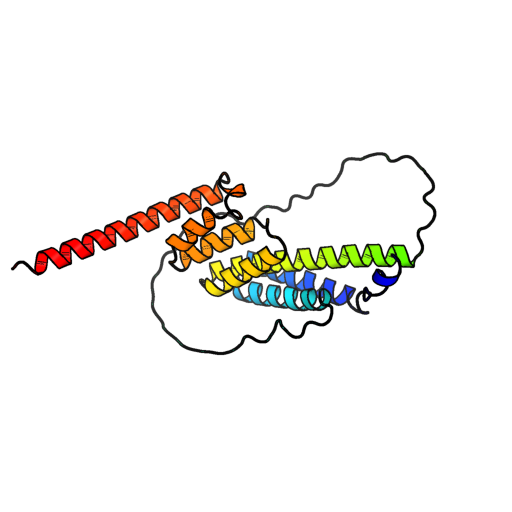ALA A CA 1
ATOM 1584 C C . ALA A 1 219 ? 15.366 -7.031 -24.474 1.00 91.00 219 ALA A C 1
ATOM 1586 O O . ALA A 1 219 ? 15.771 -7.920 -25.226 1.00 91.00 219 ALA A O 1
ATOM 1587 N N . SER A 1 220 ? 14.157 -6.480 -24.612 1.00 89.81 220 SER A N 1
ATOM 1588 C CA . SER A 1 220 ? 13.192 -6.888 -25.642 1.00 89.81 220 SER A CA 1
ATOM 1589 C C . SER A 1 220 ? 13.720 -6.602 -27.054 1.00 89.81 220 SER A C 1
ATOM 1591 O O . SER A 1 220 ? 13.680 -7.471 -27.924 1.00 89.81 220 SER A O 1
ATOM 1593 N N . ALA A 1 221 ? 14.298 -5.420 -27.281 1.00 91.12 221 ALA A N 1
ATOM 1594 C CA . ALA A 1 221 ? 14.882 -5.039 -28.564 1.00 91.12 221 ALA A CA 1
ATOM 1595 C C . ALA A 1 221 ? 16.092 -5.911 -28.948 1.00 91.12 221 ALA A C 1
ATOM 1597 O O . ALA A 1 221 ? 16.234 -6.288 -30.114 1.00 91.12 221 ALA A O 1
ATOM 1598 N N . ALA A 1 222 ? 16.951 -6.262 -27.985 1.00 91.62 222 ALA A N 1
ATOM 1599 C CA . ALA A 1 222 ? 18.081 -7.163 -28.212 1.00 91.62 222 ALA A CA 1
ATOM 1600 C C . ALA A 1 222 ? 17.615 -8.579 -28.598 1.00 91.62 222 ALA A C 1
ATOM 1602 O O . ALA A 1 222 ? 18.150 -9.165 -29.541 1.00 91.62 222 ALA A O 1
ATOM 1603 N N . SER A 1 223 ? 16.579 -9.093 -27.925 1.00 90.56 223 SER A N 1
ATOM 1604 C CA . SER A 1 223 ? 15.980 -10.398 -28.231 1.00 90.56 223 SER A CA 1
ATOM 1605 C C . SER A 1 223 ? 15.414 -10.451 -29.658 1.00 90.56 223 SER A C 1
ATOM 1607 O O . SER A 1 223 ? 15.738 -11.361 -30.423 1.00 90.56 223 SER A O 1
ATOM 1609 N N . LEU A 1 224 ? 14.661 -9.422 -30.068 1.00 87.94 224 LEU A N 1
ATOM 1610 C CA . LEU A 1 224 ? 14.088 -9.333 -31.417 1.00 87.94 224 LEU A CA 1
ATOM 1611 C C . LEU A 1 224 ? 15.161 -9.264 -32.514 1.00 87.94 224 LEU A C 1
ATOM 1613 O O . LEU A 1 224 ? 15.034 -9.927 -33.545 1.00 87.94 224 LEU A O 1
ATOM 1617 N N . ARG A 1 225 ? 16.245 -8.505 -32.294 1.00 87.50 225 ARG A N 1
ATOM 1618 C CA . ARG A 1 225 ? 17.376 -8.446 -33.238 1.00 87.50 225 ARG A CA 1
ATOM 1619 C C . ARG A 1 225 ? 18.060 -9.804 -33.397 1.00 87.50 225 ARG A C 1
ATOM 1621 O O . ARG A 1 225 ? 18.371 -10.192 -34.520 1.00 87.50 225 ARG A O 1
ATOM 1628 N N . GLY A 1 226 ? 18.262 -10.538 -32.301 1.00 88.06 226 GLY A N 1
ATOM 1629 C CA . GLY A 1 226 ? 18.840 -11.884 -32.337 1.00 88.06 226 GLY A CA 1
ATOM 1630 C C . 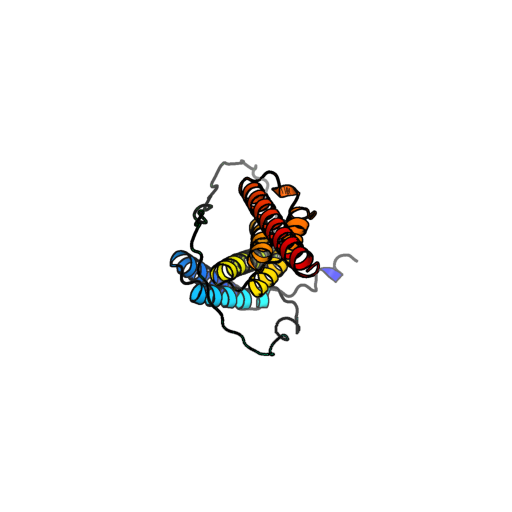GLY A 1 226 ? 17.965 -12.897 -33.084 1.00 88.06 226 GLY A C 1
ATOM 1631 O O . GLY A 1 226 ? 18.486 -13.716 -33.838 1.00 88.06 226 GLY A O 1
ATOM 1632 N N . PHE A 1 227 ? 16.641 -12.810 -32.920 1.00 86.12 227 PHE A N 1
ATOM 1633 C CA . PHE A 1 227 ? 15.678 -13.670 -33.613 1.00 86.12 227 PHE A CA 1
ATOM 1634 C C . PHE A 1 227 ? 15.656 -13.421 -35.131 1.00 86.12 227 PHE A C 1
ATOM 1636 O O . PHE A 1 227 ? 15.788 -14.363 -35.910 1.00 86.12 227 PHE A O 1
ATOM 1643 N N . LEU A 1 228 ? 15.567 -12.157 -35.563 1.00 82.12 228 LEU A N 1
ATOM 1644 C CA . LEU A 1 228 ? 15.518 -11.793 -36.988 1.00 82.12 228 LEU A CA 1
ATOM 1645 C C . LEU A 1 228 ? 16.856 -11.978 -37.723 1.00 82.12 228 LEU A C 1
ATOM 1647 O O . LEU A 1 228 ? 16.871 -12.132 -38.942 1.00 82.12 228 LEU A O 1
ATOM 1651 N N . GLY A 1 229 ? 17.984 -11.959 -37.008 1.00 77.75 229 GLY A N 1
ATOM 1652 C CA . GLY A 1 229 ? 19.301 -12.230 -37.590 1.00 77.75 229 GLY A CA 1
ATOM 1653 C C . GLY A 1 229 ? 19.543 -13.709 -37.912 1.00 77.75 229 GLY A C 1
ATOM 1654 O O . GLY A 1 229 ? 20.341 -14.011 -38.793 1.00 77.75 229 GLY A O 1
ATOM 1655 N N . ARG A 1 230 ? 18.846 -14.629 -37.230 1.00 69.94 230 ARG A N 1
ATOM 1656 C CA . ARG A 1 230 ? 19.036 -16.084 -37.365 1.00 69.94 230 ARG A CA 1
ATOM 1657 C C . ARG A 1 230 ? 18.174 -16.719 -38.468 1.00 69.94 230 ARG A C 1
ATOM 1659 O O . ARG A 1 230 ? 18.438 -17.844 -38.859 1.00 69.94 230 ARG A O 1
ATOM 1666 N N . SER A 1 231 ? 17.161 -16.014 -38.973 1.00 62.16 231 SER A N 1
ATOM 1667 C CA . SER A 1 231 ? 16.237 -16.501 -40.013 1.00 62.16 231 SER A CA 1
ATOM 1668 C C . SER A 1 231 ? 16.626 -16.108 -41.446 1.00 62.16 231 SER A C 1
ATOM 1670 O O . SER A 1 231 ? 15.872 -16.376 -42.378 1.00 62.16 231 SER A O 1
ATOM 1672 N N . ARG A 1 232 ? 17.780 -15.449 -41.635 1.00 58.16 232 ARG A N 1
ATOM 1673 C CA . ARG A 1 232 ? 18.294 -14.992 -42.944 1.00 58.16 232 ARG A CA 1
ATOM 1674 C C . ARG A 1 232 ? 19.456 -15.834 -43.499 1.00 58.16 232 ARG A C 1
ATOM 1676 O O . ARG A 1 232 ? 20.113 -15.394 -44.438 1.00 58.16 232 ARG A O 1
ATOM 1683 N N . THR A 1 233 ? 19.702 -17.011 -42.932 1.00 53.03 233 THR A N 1
ATOM 1684 C CA . THR A 1 233 ? 20.686 -18.008 -43.397 1.00 53.03 233 THR A CA 1
ATOM 1685 C C . THR A 1 233 ? 19.978 -19.312 -43.694 1.00 53.03 233 THR A C 1
ATOM 1687 O O . THR A 1 233 ? 20.265 -19.902 -44.752 1.00 53.03 233 THR A O 1
#

Radius of gyration: 24.02 Å; Cα contacts (8 Å, |Δi|>4): 187; chains: 1; bounding box: 60×58×74 Å

Foldseek 3Di:
DVPPVVPPDDQQPVCLVVLQVQLVVLQVQLVVCVVVVVLVSSLVSLVSSLVSLVVRLDPDDPPDPPDDDDDDDDDDDDDDDDDDDDPPDDPDDDDDDDDDDDDDDDDDDDPVVVSVVVSVVSNVVSLVSNLVSLLVNLVSCLVVLVLVSSLVSLVVSCVSPLQPQSSLLSNLSSCVSVVVLVVSLVSCVDPSNVVCCPPPSNVVSNVVSVVVVVVVVVVVVVVVVVVVVVVPD

Organism: NCBI:txid76774

InterPro domains:
  IPR011990 Tetratricopeptide-like helical domain superfamily [G3DSA:1.25.40.10] (15-65)
  IPR011990 Tetratricopeptide-like helical domain superfamily [G3DSA:1.25.40.10] (99-227)
  IPR011990 Tetratricopeptide-like helical domain superfamily [SSF48452] (23-192)
  IPR019734 Tetratricopeptide repeat [PF00515] (133-163)
  IPR019734 Tetratricopeptide repeat [PS50005] (131-164)
  IPR019734 Tetratricopeptide repeat [SM00028] (23-56)
  IPR019734 Tetratricopeptide repeat [SM00028] (131-164)
  IPR050754 Peptidyl-prolyl cis-trans isomerase FKBP4/5/8-like [PTHR46512] (16-229)

pLDDT: mean 74.36, std 26.68, range [23.38, 97.94]